Protein AF-0000000069656154 (afdb_homodimer)

Radius of gyration: 30.96 Å; Cα contacts (8 Å, |Δi|>4): 322; chains: 2; bounding box: 51×98×51 Å

Solvent-accessible surface area (backbone atoms only — not comparable to full-atom values): 11778 Å² total; per-residue (Å²): 113,65,46,55,62,44,27,68,39,59,87,82,64,18,70,38,51,72,84,45,76,48,51,45,54,56,58,66,56,74,32,59,46,42,40,69,52,28,45,54,45,30,52,51,43,50,50,48,44,54,51,52,40,52,50,50,16,64,51,31,68,42,58,58,68,57,41,54,61,53,29,74,45,82,35,79,30,46,45,68,54,30,35,75,58,25,44,32,62,43,66,46,69,76,68,73,72,65,75,76,73,71,62,71,86,124,112,64,46,55,61,43,29,68,40,59,88,83,64,16,70,38,50,70,86,46,78,47,51,45,55,55,56,65,55,74,33,61,46,41,40,69,50,27,44,53,47,31,52,51,43,52,50,49,44,54,50,50,42,52,50,48,15,64,52,29,68,41,57,59,67,58,41,53,61,53,29,74,45,81,36,78,31,46,43,67,55,32,37,75,58,25,44,34,62,46,67,47,68,77,69,73,71,67,75,73,74,70,63,72,88,124

Structure (mmCIF, N/CA/C/O backbone):
data_AF-0000000069656154-model_v1
#
loop_
_entity.id
_entity.type
_entity.pdbx_description
1 polymer 'ATP-dependent Clp protease proteolytic subunit'
#
loop_
_atom_site.group_PDB
_atom_site.id
_atom_site.type_symbol
_atom_site.label_atom_id
_atom_site.label_alt_id
_atom_site.label_comp_id
_atom_site.label_asym_id
_atom_site.label_entity_id
_atom_site.label_seq_id
_atom_site.pdbx_PDB_ins_code
_atom_site.Cartn_x
_atom_site.Cartn_y
_atom_site.Cartn_z
_atom_site.occupancy
_atom_site.B_iso_or_equiv
_atom_site.auth_seq_id
_atom_site.auth_comp_id
_atom_site.auth_asym_id
_atom_site.auth_atom_id
_atom_site.pdbx_PDB_model_num
ATOM 1 N N . MET A 1 1 ? -7.512 17.484 6.098 1 67.44 1 MET A N 1
ATOM 2 C CA . MET A 1 1 ? -6.211 18.094 5.82 1 67.44 1 MET A CA 1
ATOM 3 C C . MET A 1 1 ? -6.309 19.609 5.77 1 67.44 1 MET A C 1
ATOM 5 O O . MET A 1 1 ? -5.32 20.297 5.492 1 67.44 1 MET A O 1
ATOM 9 N N . ALA A 1 2 ? -7.223 20.125 6.254 1 84.44 2 ALA A N 1
ATOM 10 C CA . ALA A 1 2 ? -7.469 21.562 6.301 1 84.44 2 ALA A CA 1
ATOM 11 C C . ALA A 1 2 ? -6.355 22.281 7.055 1 84.44 2 ALA A C 1
ATOM 13 O O . ALA A 1 2 ? -6.016 23.422 6.727 1 84.44 2 ALA A O 1
ATOM 14 N N . SER A 1 3 ? -5.758 21.672 7.988 1 92.69 3 SER A N 1
ATOM 15 C CA . SER A 1 3 ? -4.691 22.297 8.758 1 92.69 3 SER A CA 1
ATOM 16 C C . SER A 1 3 ? -3.488 22.625 7.879 1 92.69 3 SER A C 1
ATOM 18 O O . SER A 1 3 ? -2.729 23.547 8.18 1 92.69 3 SER A O 1
ATOM 20 N N . PHE A 1 4 ? -3.363 21.828 6.844 1 92.69 4 PHE A N 1
ATOM 21 C CA . PHE A 1 4 ? -2.266 22.109 5.926 1 92.69 4 PHE A CA 1
ATOM 22 C C . PHE A 1 4 ? -2.482 23.438 5.211 1 92.69 4 PHE A C 1
ATOM 24 O O . PHE A 1 4 ? -1.567 24.266 5.125 1 92.69 4 PHE A O 1
ATOM 31 N N . LEU A 1 5 ? -3.639 23.594 4.715 1 87.44 5 LEU A N 1
ATOM 32 C CA . LEU A 1 5 ? -3.965 24.859 4.051 1 87.44 5 LEU A CA 1
ATOM 33 C C . LEU A 1 5 ? -3.785 26.031 5 1 87.44 5 LEU A C 1
ATOM 35 O O . LEU A 1 5 ? -3.299 27.094 4.598 1 87.44 5 LEU A O 1
ATOM 39 N N . LEU A 1 6 ? -4.152 25.875 6.23 1 92.62 6 LEU A N 1
ATOM 40 C CA . LEU A 1 6 ? -4.047 26.922 7.234 1 92.62 6 LEU A CA 1
ATOM 41 C C . LEU A 1 6 ? -2.592 27.344 7.445 1 92.62 6 LEU A C 1
ATOM 43 O O . LEU A 1 6 ? -2.266 28.531 7.41 1 92.62 6 LEU A O 1
ATOM 47 N N . CYS A 1 7 ? -1.694 26.328 7.535 1 93.44 7 CYS A N 1
ATOM 48 C CA . CYS A 1 7 ? -0.316 26.672 7.871 1 93.44 7 CYS A CA 1
ATOM 49 C C . CYS A 1 7 ? 0.45 27.141 6.641 1 93.44 7 CYS A C 1
ATOM 51 O O . CYS A 1 7 ? 1.517 27.734 6.762 1 93.44 7 CYS A O 1
ATOM 53 N N . ALA A 1 8 ? -0.104 26.875 5.5 1 94.06 8 ALA A N 1
ATOM 54 C CA . ALA A 1 8 ? 0.54 27.281 4.258 1 94.06 8 ALA A CA 1
ATOM 55 C C . ALA A 1 8 ? 0.14 28.703 3.883 1 94.06 8 ALA A C 1
ATOM 57 O O . ALA A 1 8 ? 0.62 29.25 2.885 1 94.06 8 ALA A O 1
ATOM 58 N N . GLY A 1 9 ? -0.702 29.281 4.695 1 92.12 9 GLY A N 1
ATOM 59 C CA . GLY A 1 9 ? -1.084 30.672 4.465 1 92.12 9 GLY A CA 1
ATOM 60 C C . GLY A 1 9 ? 0.062 31.641 4.66 1 92.12 9 GLY A C 1
ATOM 61 O O . GLY A 1 9 ? 1.148 31.25 5.094 1 92.12 9 GLY A O 1
ATOM 62 N N . GLU A 1 10 ? -0.186 32.906 4.305 1 94.69 10 GLU A N 1
ATOM 63 C CA . GLU A 1 10 ? 0.823 33.938 4.457 1 94.69 10 GLU A CA 1
ATOM 64 C C . GLU A 1 10 ? 1.266 34.062 5.91 1 94.69 10 GLU A C 1
ATOM 66 O O . GLU A 1 10 ? 0.431 34.156 6.812 1 94.69 10 GLU A O 1
ATOM 71 N N . VAL A 1 11 ? 2.592 34.094 6.059 1 93.06 11 VAL A N 1
ATOM 72 C CA . VAL A 1 11 ? 3.162 34.25 7.395 1 93.06 11 VAL A CA 1
ATOM 73 C C . VAL A 1 11 ? 2.598 35.469 8.07 1 93.06 11 VAL A C 1
ATOM 75 O O . VAL A 1 11 ? 2.533 36.562 7.465 1 93.06 11 VAL A O 1
ATOM 78 N N . GLY A 1 12 ? 2.127 35.406 9.242 1 95.19 12 GLY A N 1
ATOM 79 C CA . GLY A 1 12 ? 1.569 36.531 9.984 1 95.19 12 GLY A CA 1
ATOM 80 C C . GLY A 1 12 ? 0.074 36.688 9.789 1 95.19 12 GLY A C 1
ATOM 81 O O . GLY A 1 12 ? -0.578 37.438 10.523 1 95.19 12 GLY A O 1
ATOM 82 N N . MET A 1 13 ? -0.429 35.969 8.844 1 95.31 13 MET A N 1
ATOM 83 C CA . MET A 1 13 ? -1.843 36.125 8.516 1 95.31 13 MET A CA 1
ATOM 84 C C . MET A 1 13 ? -2.611 34.844 8.742 1 95.31 13 MET A C 1
ATOM 86 O O . MET A 1 13 ? -3.758 34.688 8.305 1 95.31 13 MET A O 1
ATOM 90 N N . ARG A 1 14 ? -2.006 33.781 9.328 1 95.94 14 ARG A N 1
ATOM 91 C CA . ARG A 1 14 ? -2.664 32.531 9.664 1 95.94 14 ARG A CA 1
ATOM 92 C C . ARG A 1 14 ? -3.412 32.656 10.992 1 95.94 14 ARG A C 1
ATOM 94 O O . ARG A 1 14 ? -2.805 32.562 12.062 1 95.94 14 ARG A O 1
ATOM 101 N N . HIS A 1 15 ? -4.781 32.844 10.828 1 95.5 15 HIS A N 1
ATOM 102 C CA . HIS A 1 15 ? -5.574 33.188 12.008 1 95.5 15 HIS A CA 1
ATOM 103 C C . HIS A 1 15 ? -6.57 32.062 12.328 1 95.5 15 HIS A C 1
ATOM 105 O O . HIS A 1 15 ? -6.984 31.328 11.445 1 95.5 15 HIS A O 1
ATOM 111 N N . SER A 1 16 ? -6.852 32.031 13.617 1 95.19 16 SER A N 1
ATOM 112 C CA . SER A 1 16 ? -7.879 31.094 14.078 1 95.19 16 SER A CA 1
ATOM 113 C C . SER A 1 16 ? -8.805 31.75 15.094 1 95.19 16 SER A C 1
ATOM 115 O O . SER A 1 16 ? -8.383 32.625 15.844 1 95.19 16 SER A O 1
ATOM 117 N N . LEU A 1 17 ? -10.055 31.406 15.094 1 93.75 17 LEU A N 1
ATOM 118 C CA . LEU A 1 17 ? -10.984 31.812 16.141 1 93.75 17 LEU A CA 1
ATOM 119 C C . LEU A 1 17 ? -10.711 31.062 17.438 1 93.75 17 LEU A C 1
ATOM 121 O O . LEU A 1 17 ? -10.148 29.969 17.422 1 93.75 17 LEU A O 1
ATOM 125 N N . PRO A 1 18 ? -11.109 31.672 18.609 1 93.56 18 PRO A N 1
ATOM 126 C CA . PRO A 1 18 ? -10.766 31.094 19.906 1 93.56 18 PRO A CA 1
ATOM 127 C C . PRO A 1 18 ? -11.391 29.719 20.141 1 93.56 18 PRO A C 1
ATOM 129 O O . PRO A 1 18 ? -10.859 28.906 20.906 1 93.56 18 PRO A O 1
ATOM 132 N N . ASN A 1 19 ? -12.445 29.297 19.547 1 92.38 19 ASN A N 1
ATOM 133 C CA . ASN A 1 19 ? -13.117 28.047 19.844 1 92.38 19 ASN A CA 1
ATOM 134 C C . ASN A 1 19 ? -12.906 27.016 18.719 1 92.38 19 ASN A C 1
ATOM 136 O O . ASN A 1 19 ? -13.586 25.984 18.688 1 92.38 19 ASN A O 1
ATOM 140 N N . SER A 1 20 ? -11.984 27.297 17.859 1 93.38 20 SER A N 1
ATOM 141 C CA . SER A 1 20 ? -11.68 26.375 16.781 1 93.38 20 SER A CA 1
ATOM 142 C C . SER A 1 20 ? -10.898 25.172 17.297 1 93.38 20 SER A C 1
ATOM 144 O O . SER A 1 20 ? -10.289 25.219 18.359 1 93.38 20 SER A O 1
ATOM 146 N N . ARG A 1 21 ? -11.07 24.047 16.578 1 95 21 ARG A N 1
ATOM 147 C CA . ARG A 1 21 ? -10.25 22.859 16.766 1 95 21 ARG A CA 1
ATOM 148 C C . ARG A 1 21 ? -9.445 22.531 15.516 1 95 21 ARG A C 1
ATOM 150 O O . ARG A 1 21 ? -10.008 22.359 14.438 1 95 21 ARG A O 1
ATOM 157 N N . ILE A 1 22 ? -8.156 22.484 15.672 1 95.81 22 ILE A N 1
ATOM 158 C CA . ILE A 1 22 ? -7.246 22.234 14.555 1 95.81 22 ILE A CA 1
ATOM 159 C C . ILE A 1 22 ? -6.645 20.844 14.672 1 95.81 22 ILE A C 1
ATOM 161 O O . ILE A 1 22 ? -6.168 20.453 15.742 1 95.81 22 ILE A O 1
ATOM 165 N N . MET A 1 23 ? -6.789 20.094 13.531 1 95.75 23 MET A N 1
ATOM 166 C CA . MET A 1 23 ? -6.312 18.719 13.562 1 95.75 23 MET A CA 1
ATOM 167 C C . MET A 1 23 ? -5.199 18.516 12.539 1 95.75 23 MET A C 1
ATOM 169 O O . MET A 1 23 ? -5.246 19.062 11.438 1 95.75 23 MET A O 1
ATOM 173 N N . ILE A 1 24 ? -4.164 17.734 12.953 1 96.81 24 ILE A N 1
ATOM 174 C CA . ILE A 1 24 ? -3.186 17.219 12.008 1 96.81 24 ILE A CA 1
ATOM 175 C C . ILE A 1 24 ? -3.24 15.688 11.992 1 96.81 24 ILE A C 1
ATOM 177 O O . ILE A 1 24 ? -3.527 15.062 13.016 1 96.81 24 ILE A O 1
ATOM 181 N N . HIS A 1 25 ? -3.109 15.148 10.828 1 95.81 25 HIS A N 1
ATOM 182 C CA . HIS A 1 25 ? -3.225 13.711 10.633 1 95.81 25 HIS A CA 1
ATOM 183 C C . HIS A 1 25 ? -2.506 13.266 9.367 1 95.81 25 HIS A C 1
ATOM 185 O O . HIS A 1 25 ? -2.143 14.094 8.531 1 95.81 25 HIS A O 1
ATOM 191 N N . GLN A 1 26 ? -2.35 11.992 9.227 1 96.44 26 GLN A N 1
ATOM 192 C CA . GLN A 1 26 ? -1.732 11.438 8.031 1 96.44 26 GLN A CA 1
ATOM 193 C C . GLN A 1 26 ? -2.678 11.523 6.836 1 96.44 26 GLN A C 1
ATOM 195 O O . GLN A 1 26 ? -3.896 11.602 7.004 1 96.44 26 GLN A O 1
ATOM 200 N N . PRO A 1 27 ? -2.002 11.586 5.625 1 94.94 27 PRO A N 1
ATOM 201 C CA . PRO A 1 27 ? -2.881 11.359 4.477 1 94.94 27 PRO A CA 1
ATOM 202 C C . PRO A 1 27 ? -3.578 10 4.531 1 94.94 27 PRO A C 1
ATOM 204 O O . PRO A 1 27 ? -3.037 9.047 5.102 1 94.94 27 PRO A O 1
ATOM 207 N N . SER A 1 28 ? -4.805 9.945 4.043 1 93 28 SER A N 1
ATOM 208 C CA . SER A 1 28 ? -5.578 8.703 3.99 1 93 28 SER A CA 1
ATOM 209 C C . SER A 1 28 ? -5.867 8.297 2.549 1 93 28 SER A C 1
ATOM 211 O O . SER A 1 28 ? -5.789 9.125 1.637 1 93 28 SER A O 1
ATOM 213 N N . GLY A 1 29 ? -6.035 7.023 2.326 1 91.88 29 GLY A N 1
ATOM 214 C CA . GLY A 1 29 ? -6.344 6.539 0.99 1 91.88 29 GLY A CA 1
ATOM 215 C C . GLY A 1 29 ? -6.906 5.129 0.983 1 91.88 29 GLY A C 1
ATOM 216 O O . GLY A 1 29 ? -7.344 4.625 2.02 1 91.88 29 GLY A O 1
ATOM 217 N N . GLN A 1 30 ? -7.133 4.777 -0.174 1 93.44 30 GLN A N 1
ATOM 218 C CA . GLN A 1 30 ? -7.586 3.412 -0.422 1 93.44 30 GLN A CA 1
ATOM 219 C C . GLN A 1 30 ? -6.789 2.764 -1.551 1 93.44 30 GLN A C 1
ATOM 221 O O . GLN A 1 30 ? -6.438 3.426 -2.529 1 93.44 30 GLN A O 1
ATOM 226 N N . ALA A 1 31 ? -6.426 1.569 -1.366 1 93.88 31 ALA A N 1
ATOM 227 C CA . ALA A 1 31 ? -5.805 0.749 -2.402 1 93.88 31 ALA A CA 1
ATOM 228 C C . ALA A 1 31 ? -6.504 -0.602 -2.527 1 93.88 31 ALA A C 1
ATOM 230 O O . ALA A 1 31 ? -6.898 -1.2 -1.522 1 93.88 31 ALA A O 1
ATOM 231 N N . SER A 1 32 ? -6.844 -0.918 -3.797 1 94.62 32 SER A N 1
ATOM 232 C CA . SER A 1 32 ? -7.484 -2.205 -4.055 1 94.62 32 SER A CA 1
ATOM 233 C C . SER A 1 32 ? -7.047 -2.777 -5.398 1 94.62 32 SER A C 1
ATOM 235 O O . SER A 1 32 ? -6.574 -2.043 -6.27 1 94.62 32 SER A O 1
ATOM 237 N N . GLY A 1 33 ? -7.129 -4.125 -5.527 1 94.5 33 GLY A N 1
ATOM 238 C CA . GLY A 1 33 ? -6.773 -4.781 -6.773 1 94.5 33 GLY A CA 1
ATOM 239 C C . GLY A 1 33 ? -5.711 -5.848 -6.605 1 94.5 33 GLY A C 1
ATOM 240 O O . GLY A 1 33 ? -5.602 -6.465 -5.543 1 94.5 33 GLY A O 1
ATOM 241 N N . GLN A 1 34 ? -4.922 -6.055 -7.699 1 95.31 34 GLN A N 1
ATOM 242 C CA . GLN A 1 34 ? -3.82 -7.008 -7.656 1 95.31 34 GLN A CA 1
ATOM 243 C C . GLN A 1 34 ? -2.686 -6.5 -6.773 1 95.31 34 GLN A C 1
ATOM 245 O O . GLN A 1 34 ? -2.596 -5.301 -6.5 1 95.31 34 GLN A O 1
ATOM 250 N N . ALA A 1 35 ? -1.887 -7.414 -6.348 1 96.19 35 ALA A N 1
ATOM 251 C CA . ALA A 1 35 ? -0.761 -7.066 -5.484 1 96.19 35 ALA A CA 1
ATOM 252 C C . ALA A 1 35 ? 0.04 -5.906 -6.066 1 96.19 35 ALA A C 1
ATOM 254 O O . ALA A 1 35 ? 0.367 -4.949 -5.363 1 96.19 35 ALA A O 1
ATOM 255 N N . THR A 1 36 ? 0.304 -5.926 -7.312 1 96.5 36 THR A N 1
ATOM 256 C CA . THR A 1 36 ? 1.101 -4.891 -7.961 1 96.5 36 THR A CA 1
ATOM 257 C C . THR A 1 36 ? 0.401 -3.537 -7.879 1 96.5 36 THR A C 1
ATOM 259 O O . THR A 1 36 ? 1.049 -2.51 -7.676 1 96.5 36 THR A O 1
ATOM 262 N N . ASP A 1 37 ? -0.927 -3.545 -8.062 1 96.06 37 ASP A N 1
ATOM 263 C CA . ASP A 1 37 ? -1.698 -2.311 -7.953 1 96.06 37 ASP A CA 1
ATOM 264 C C . ASP A 1 37 ? -1.593 -1.722 -6.547 1 96.06 37 ASP A C 1
ATOM 266 O O . ASP A 1 37 ? -1.419 -0.512 -6.387 1 96.06 37 ASP A O 1
ATOM 270 N N . ILE A 1 38 ? -1.701 -2.541 -5.574 1 96.69 38 ILE A N 1
ATOM 271 C CA . ILE A 1 38 ? -1.664 -2.107 -4.18 1 96.69 38 ILE A CA 1
ATOM 272 C C . ILE A 1 38 ? -0.279 -1.558 -3.848 1 96.69 38 ILE A C 1
ATOM 274 O O . ILE A 1 38 ? -0.157 -0.53 -3.176 1 96.69 38 ILE A O 1
ATOM 278 N N . LEU A 1 39 ? 0.794 -2.217 -4.324 1 97.06 39 LEU A N 1
ATOM 279 C CA . LEU A 1 39 ? 2.164 -1.79 -4.066 1 97.06 39 LEU A CA 1
ATOM 280 C C . LEU A 1 39 ? 2.434 -0.421 -4.684 1 97.06 39 LEU A C 1
ATOM 282 O O . LEU A 1 39 ? 3.08 0.427 -4.066 1 97.06 39 LEU A O 1
ATOM 286 N N . ILE A 1 40 ? 1.938 -0.179 -5.84 1 97.06 40 ILE A N 1
ATOM 287 C CA . ILE A 1 40 ? 2.117 1.098 -6.523 1 97.06 40 ILE A CA 1
ATOM 288 C C . ILE A 1 40 ? 1.426 2.207 -5.734 1 97.06 40 ILE A C 1
ATOM 290 O O . ILE A 1 40 ? 2.002 3.275 -5.516 1 97.06 40 ILE A O 1
ATOM 294 N N . GLN A 1 41 ? 0.215 1.921 -5.355 1 97 41 GLN A N 1
ATOM 295 C CA . GLN A 1 41 ? -0.532 2.91 -4.582 1 97 41 GLN A CA 1
ATOM 296 C C . GLN A 1 41 ? 0.143 3.188 -3.244 1 97 41 GLN A C 1
ATOM 298 O O . GLN A 1 41 ? 0.184 4.332 -2.789 1 97 41 GLN A O 1
ATOM 303 N N . ALA A 1 42 ? 0.637 2.158 -2.588 1 96.94 42 ALA A N 1
ATOM 304 C CA . ALA A 1 42 ? 1.36 2.318 -1.329 1 96.94 42 ALA A CA 1
ATOM 305 C C . ALA A 1 42 ? 2.578 3.221 -1.507 1 96.94 42 ALA A C 1
ATOM 307 O O . ALA A 1 42 ? 2.877 4.047 -0.642 1 96.94 42 ALA A O 1
ATOM 308 N N . ASP A 1 43 ? 3.283 3.07 -2.547 1 96.94 43 ASP A N 1
ATOM 309 C CA . ASP A 1 43 ? 4.434 3.918 -2.848 1 96.94 43 ASP A CA 1
ATOM 310 C C . ASP A 1 43 ? 4.016 5.379 -2.988 1 96.94 43 ASP A C 1
ATOM 312 O O . ASP A 1 43 ? 4.711 6.281 -2.512 1 96.94 43 ASP A O 1
ATOM 316 N N . GLU A 1 44 ? 2.904 5.594 -3.701 1 97.69 44 GLU A N 1
ATOM 317 C CA . GLU A 1 44 ? 2.393 6.945 -3.887 1 97.69 44 GLU A CA 1
ATOM 318 C C . GLU A 1 44 ? 2.01 7.578 -2.553 1 97.69 44 GLU A C 1
ATOM 320 O O . GLU A 1 44 ? 2.336 8.742 -2.293 1 97.69 44 GLU A O 1
ATOM 325 N N . ILE A 1 45 ? 1.373 6.773 -1.767 1 97.25 45 ILE A N 1
ATOM 326 C CA . ILE 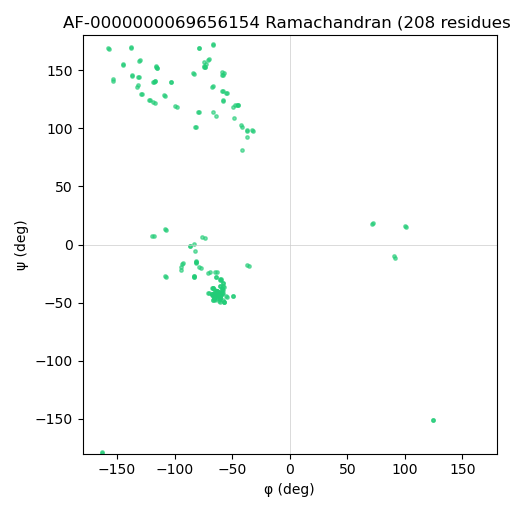A 1 45 ? 0.925 7.281 -0.475 1 97.25 45 ILE A CA 1
ATOM 327 C C . ILE A 1 45 ? 2.133 7.578 0.41 1 97.25 45 ILE A C 1
ATOM 329 O O . ILE A 1 45 ? 2.125 8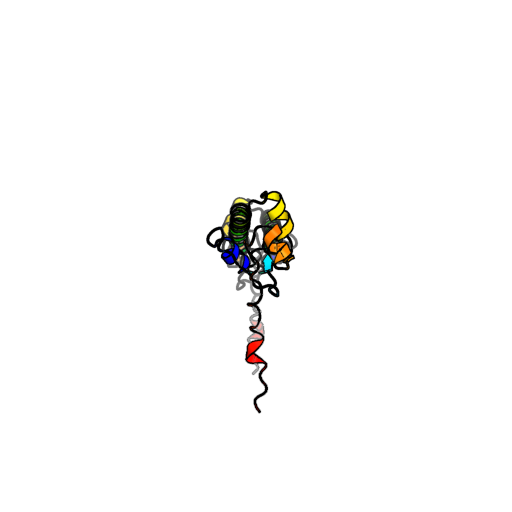.547 1.175 1 97.25 45 ILE A O 1
ATOM 333 N N . SER A 1 46 ? 3.188 6.754 0.347 1 97.19 46 SER A N 1
ATOM 334 C CA . SER A 1 46 ? 4.434 6.996 1.069 1 97.19 46 SER A CA 1
ATOM 335 C C . SER A 1 46 ? 5.078 8.305 0.636 1 97.19 46 SER A C 1
ATOM 337 O O . SER A 1 46 ? 5.535 9.086 1.474 1 97.19 46 SER A O 1
ATOM 339 N N . TYR A 1 47 ? 5.105 8.539 -0.632 1 97.94 47 TYR A N 1
ATOM 340 C CA . TYR A 1 47 ? 5.633 9.781 -1.19 1 97.94 47 TYR A CA 1
ATOM 341 C C . TYR A 1 47 ? 4.844 10.984 -0.685 1 97.94 47 TYR A C 1
ATOM 343 O O . TYR A 1 47 ? 5.43 11.977 -0.239 1 97.94 47 TYR A O 1
ATOM 351 N N . LEU A 1 48 ? 3.549 10.875 -0.721 1 97.31 48 LEU A N 1
ATOM 352 C CA . LEU A 1 48 ? 2.684 11.961 -0.277 1 97.31 48 LEU A CA 1
ATOM 353 C C . LEU A 1 48 ? 2.895 12.25 1.205 1 97.31 48 LEU A C 1
ATOM 355 O O . LEU A 1 48 ? 2.975 13.414 1.607 1 97.31 48 LEU A O 1
ATOM 359 N N . LYS A 1 49 ? 2.984 11.211 2.016 1 97.25 49 LYS A N 1
ATOM 360 C CA . LYS A 1 49 ? 3.223 11.352 3.449 1 97.25 49 LYS A CA 1
ATOM 361 C C . LYS A 1 49 ? 4.508 12.125 3.719 1 97.25 49 LYS A C 1
ATOM 363 O O . LYS A 1 49 ? 4.52 13.07 4.516 1 97.25 49 LYS A O 1
ATOM 368 N N . LYS A 1 50 ? 5.594 11.734 3.059 1 97.81 50 LYS A N 1
ATOM 369 C CA . LYS A 1 50 ? 6.887 12.391 3.225 1 97.81 50 LYS A CA 1
ATOM 370 C C . LYS A 1 50 ? 6.812 13.859 2.809 1 97.81 50 LYS A C 1
ATOM 372 O O . LYS A 1 50 ? 7.34 14.734 3.498 1 97.81 50 LYS A O 1
ATOM 377 N N . ARG A 1 51 ? 6.164 14.117 1.721 1 97.38 51 ARG A N 1
ATOM 378 C CA . ARG A 1 51 ? 6.043 15.477 1.201 1 97.38 51 ARG A CA 1
ATOM 379 C C . ARG A 1 51 ? 5.234 16.359 2.148 1 97.38 51 ARG A C 1
ATOM 381 O O . ARG A 1 51 ? 5.625 17.484 2.441 1 97.38 51 ARG A O 1
ATOM 388 N N . ILE A 1 52 ? 4.164 15.812 2.594 1 96.94 52 ILE A N 1
ATOM 389 C CA . ILE A 1 52 ? 3.277 16.562 3.477 1 96.94 52 ILE A CA 1
ATOM 390 C C . ILE A 1 52 ? 3.994 16.859 4.789 1 96.94 52 ILE A C 1
ATOM 392 O O . ILE A 1 52 ? 3.93 17.984 5.293 1 96.94 52 ILE A O 1
ATOM 396 N N . ASN A 1 53 ? 4.691 15.906 5.332 1 97.75 53 ASN A N 1
ATOM 397 C CA . ASN A 1 53 ? 5.469 16.125 6.547 1 97.75 53 ASN A CA 1
ATOM 398 C C . ASN A 1 53 ? 6.512 17.219 6.352 1 97.75 53 ASN A C 1
ATOM 400 O O . ASN A 1 53 ? 6.703 18.062 7.227 1 97.75 53 ASN A O 1
ATOM 404 N N . ALA A 1 54 ? 7.176 17.172 5.215 1 98.25 54 ALA A N 1
ATOM 405 C CA . ALA A 1 54 ? 8.188 18.172 4.91 1 98.25 54 ALA A CA 1
ATOM 406 C C . ALA A 1 54 ? 7.578 19.578 4.852 1 98.25 54 ALA A C 1
ATOM 408 O O . ALA A 1 54 ? 8.172 20.531 5.344 1 98.25 54 ALA A O 1
ATOM 409 N N . LEU A 1 55 ? 6.426 19.656 4.27 1 97.31 55 LEU A N 1
ATOM 410 C CA . LEU A 1 55 ? 5.742 20.938 4.16 1 97.31 55 LEU A CA 1
ATOM 411 C C . LEU A 1 55 ? 5.305 21.453 5.531 1 97.31 55 LEU A C 1
ATOM 413 O O . LEU A 1 55 ? 5.434 22.641 5.832 1 97.31 55 LEU A O 1
ATOM 417 N N . TYR A 1 56 ? 4.793 20.578 6.312 1 97.81 56 TYR A N 1
ATOM 418 C CA . TYR A 1 56 ? 4.453 20.969 7.676 1 97.81 56 TYR A CA 1
ATOM 419 C C . TYR A 1 56 ? 5.68 21.484 8.414 1 97.81 56 TYR A C 1
ATOM 421 O O . TYR A 1 56 ? 5.605 22.5 9.117 1 97.81 56 TYR A O 1
ATOM 429 N N . SER A 1 57 ? 6.797 20.719 8.328 1 98.44 57 SER A N 1
ATOM 430 C CA . SER A 1 57 ? 8.031 21.156 8.977 1 98.44 57 SER A CA 1
ATOM 431 C C . SER A 1 57 ? 8.445 22.547 8.516 1 98.44 57 SER A C 1
ATOM 433 O O . SER A 1 57 ? 8.773 23.406 9.336 1 98.44 57 SER A O 1
ATOM 435 N N . LYS A 1 58 ? 8.383 22.812 7.285 1 98.06 58 LYS A N 1
ATOM 436 C CA . LYS A 1 58 ? 8.742 24.094 6.699 1 98.06 58 LYS A CA 1
ATOM 437 C C . LYS A 1 58 ? 7.859 25.219 7.25 1 98.06 58 LYS A C 1
ATOM 439 O O . LYS A 1 58 ? 8.367 26.25 7.68 1 98.06 58 LYS A O 1
ATOM 444 N N . HIS A 1 59 ? 6.629 25 7.285 1 97.19 59 HIS A N 1
ATOM 445 C CA . HIS A 1 59 ? 5.688 26.078 7.574 1 97.19 59 HIS A CA 1
ATOM 446 C C . HIS A 1 59 ? 5.559 26.297 9.078 1 97.19 59 HIS A C 1
ATOM 448 O O . HIS A 1 59 ? 5.289 27.422 9.516 1 97.19 59 HIS A O 1
ATOM 454 N N . THR A 1 60 ? 5.773 25.328 9.883 1 97.12 60 THR A N 1
ATOM 455 C CA . THR A 1 60 ? 5.656 25.453 11.328 1 97.12 60 THR A CA 1
ATOM 456 C C . THR A 1 60 ? 7.012 25.766 11.961 1 97.12 60 THR A C 1
ATOM 458 O O . THR A 1 60 ? 7.09 26.141 13.125 1 97.12 60 THR A O 1
ATOM 461 N N . LYS A 1 61 ? 8.047 25.453 11.172 1 97.5 61 LYS A N 1
ATOM 462 C CA . LYS A 1 61 ? 9.43 25.625 11.609 1 97.5 61 LYS A CA 1
ATOM 463 C C . LYS A 1 61 ? 9.812 24.594 12.664 1 97.5 61 LYS A C 1
ATOM 465 O O . LYS A 1 61 ? 10.742 24.797 13.438 1 97.5 61 LYS A O 1
ATOM 470 N N . GLN A 1 62 ? 9.031 23.5 12.773 1 98 62 GLN A N 1
ATOM 471 C CA . GLN A 1 62 ? 9.375 22.375 13.641 1 98 62 GLN A CA 1
ATOM 472 C C . GLN A 1 62 ? 10.344 21.422 12.945 1 98 62 GLN A C 1
ATOM 474 O O . GLN A 1 62 ? 10.273 21.234 11.727 1 98 62 GLN A O 1
ATOM 479 N N . PRO A 1 63 ? 11.234 20.828 13.789 1 98.62 63 PRO A N 1
ATOM 480 C CA . PRO A 1 63 ? 12.039 19.75 13.195 1 98.62 63 PRO A CA 1
ATOM 481 C C . PRO A 1 63 ? 11.188 18.625 12.602 1 98.62 63 PRO A C 1
ATOM 483 O O . PRO A 1 63 ? 10.109 18.328 13.125 1 98.62 63 PRO A O 1
ATOM 486 N N . ILE A 1 64 ? 11.711 18.016 11.531 1 98.5 64 ILE A N 1
ATOM 487 C CA . ILE A 1 64 ? 10.984 17 10.781 1 98.5 64 ILE A CA 1
ATOM 488 C C . ILE A 1 64 ? 10.594 15.852 11.719 1 98.5 64 ILE A C 1
ATOM 490 O O . ILE A 1 64 ? 9.516 15.266 11.586 1 98.5 64 ILE A O 1
ATOM 494 N N . GLU A 1 65 ? 11.414 15.578 12.695 1 98.56 65 GLU A N 1
ATOM 495 C CA . GLU A 1 65 ? 11.156 14.492 13.633 1 98.56 65 GLU A CA 1
ATOM 496 C C . GLU A 1 65 ? 9.93 14.789 14.5 1 98.56 65 GLU A C 1
ATOM 498 O O . GLU A 1 65 ? 9.164 13.883 14.828 1 98.56 65 GLU A O 1
ATOM 503 N N . VAL A 1 66 ? 9.781 15.984 14.859 1 98.44 66 VAL A N 1
ATOM 504 C CA . VAL A 1 66 ? 8.641 16.406 15.664 1 98.44 66 VAL A CA 1
ATOM 505 C C . VAL A 1 66 ? 7.355 16.281 14.852 1 98.44 66 VAL A C 1
ATOM 507 O O . VAL A 1 66 ? 6.344 15.781 15.359 1 98.44 66 VAL A O 1
ATOM 510 N N . ILE A 1 67 ? 7.402 16.688 13.617 1 98.12 67 ILE A N 1
ATOM 511 C CA . ILE A 1 67 ? 6.246 16.578 12.734 1 98.12 67 ILE A CA 1
ATOM 512 C C . ILE A 1 67 ? 5.863 15.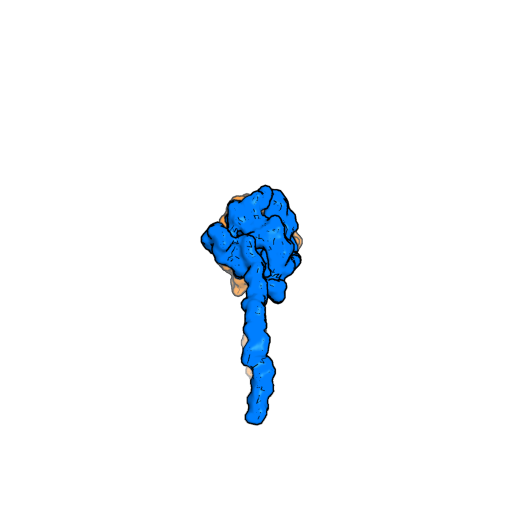102 12.578 1 98.12 67 ILE A C 1
ATOM 514 O O . ILE A 1 67 ? 4.695 14.734 12.734 1 98.12 67 ILE A O 1
ATOM 518 N N . GLU A 1 68 ? 6.875 14.273 12.281 1 97.75 68 GLU A N 1
ATOM 519 C CA . GLU A 1 68 ? 6.637 12.844 12.062 1 97.75 68 GLU A CA 1
ATOM 520 C C . GLU A 1 68 ? 6.004 12.195 13.289 1 97.75 68 GLU A C 1
ATOM 522 O O . GLU A 1 68 ? 5.086 11.383 13.164 1 97.75 68 GLU A O 1
ATOM 527 N N . GLN A 1 69 ? 6.391 12.57 14.414 1 97.75 69 GLN A N 1
ATOM 528 C CA . GLN A 1 69 ? 5.863 12.016 15.656 1 97.75 69 GLN A CA 1
ATOM 529 C C . GLN A 1 69 ? 4.426 12.461 15.891 1 97.75 69 GLN A C 1
ATOM 531 O O . GLN A 1 69 ? 3.578 11.664 16.297 1 97.75 69 GLN A O 1
ATOM 536 N N . ASN A 1 70 ? 4.137 13.688 15.633 1 97.38 70 ASN A N 1
ATOM 537 C CA . ASN A 1 70 ? 2.832 14.258 15.961 1 97.38 70 ASN A CA 1
ATOM 538 C C . ASN A 1 70 ? 1.79 13.914 14.898 1 97.38 70 ASN A C 1
ATOM 540 O O . ASN A 1 70 ? 0.587 14.016 15.148 1 97.38 70 ASN A O 1
ATOM 544 N N . MET A 1 71 ? 2.256 13.438 13.727 1 96.5 71 MET A N 1
ATOM 545 C CA . MET A 1 71 ? 1.35 13.117 12.625 1 96.5 71 MET A CA 1
ATOM 546 C C . MET A 1 71 ? 0.946 11.648 12.656 1 96.5 71 MET A C 1
ATOM 548 O O . MET A 1 71 ? 0.013 11.242 11.961 1 96.5 71 MET A O 1
ATOM 552 N N . GLU A 1 72 ? 1.695 10.852 13.398 1 95.62 72 GLU A N 1
ATOM 553 C CA . GLU A 1 72 ? 1.518 9.406 13.375 1 95.62 72 GLU A CA 1
ATOM 554 C C . GLU A 1 72 ? 0.105 9.016 13.805 1 95.62 72 GLU A C 1
ATOM 556 O O . GLU A 1 72 ? -0.413 7.98 13.383 1 95.62 72 GLU A O 1
ATOM 561 N N . ARG A 1 73 ? -0.493 9.781 14.633 1 94.12 73 ARG A N 1
ATOM 562 C CA . ARG A 1 73 ? -1.89 9.656 15.031 1 94.12 73 ARG A CA 1
ATOM 563 C C . ARG A 1 73 ? -2.619 10.984 14.906 1 94.12 73 ARG A C 1
ATOM 565 O O . ARG A 1 73 ? -1.988 12.047 14.844 1 94.12 73 ARG A O 1
ATOM 572 N N . ASP A 1 74 ? -3.939 10.867 14.812 1 94.75 74 ASP A N 1
ATOM 573 C CA . ASP A 1 74 ? -4.723 12.094 14.805 1 94.75 74 ASP A CA 1
ATOM 574 C C . ASP A 1 74 ? -4.465 12.93 16.062 1 94.75 74 ASP A C 1
ATOM 576 O O . ASP A 1 74 ? -4.562 12.422 17.172 1 94.75 74 ASP A O 1
ATOM 580 N N . ARG A 1 75 ? -4.059 14.133 15.805 1 96.81 75 ARG A N 1
ATOM 581 C CA . ARG A 1 75 ? -3.795 15.039 16.906 1 96.81 75 ARG A CA 1
ATOM 582 C C . ARG A 1 75 ? -4.652 16.297 16.812 1 96.81 75 ARG A C 1
ATOM 584 O O . ARG A 1 75 ? -4.605 17 15.805 1 96.81 75 ARG A O 1
ATOM 591 N N . TYR A 1 76 ? -5.391 16.547 17.875 1 97.31 76 TYR A N 1
ATOM 592 C CA . TYR A 1 76 ? -6.223 17.734 17.953 1 97.31 76 TYR A CA 1
ATOM 593 C C . TYR A 1 76 ? -5.578 18.797 18.844 1 97.31 76 TYR A C 1
ATOM 595 O O . TYR A 1 76 ? -5.012 18.469 19.891 1 97.31 76 TYR A O 1
ATOM 603 N N . MET A 1 77 ? -5.668 19.984 18.453 1 96.81 77 MET A N 1
ATOM 604 C CA . MET A 1 77 ? -5.121 21.125 19.188 1 96.81 77 MET A CA 1
ATOM 605 C C . MET A 1 77 ? -6.156 22.234 19.312 1 96.81 77 MET A C 1
ATOM 607 O O . MET A 1 77 ? -6.941 22.469 18.391 1 96.81 77 MET A O 1
ATOM 611 N N . ASN A 1 78 ? -6.125 22.922 20.469 1 96.44 78 ASN A N 1
ATOM 612 C CA . ASN A 1 78 ? -6.809 24.203 20.531 1 96.44 78 ASN A CA 1
ATOM 613 C C . ASN A 1 78 ? -5.98 25.312 19.875 1 96.44 78 ASN A C 1
ATOM 615 O O . ASN A 1 78 ? -4.836 25.078 19.484 1 96.44 78 ASN A O 1
ATOM 619 N N . PRO A 1 79 ? -6.582 26.453 19.672 1 96 79 PRO A N 1
ATOM 620 C CA . PRO A 1 79 ? -5.879 27.516 18.953 1 96 79 PRO A CA 1
ATOM 621 C C . PRO A 1 79 ? -4.551 27.891 19.609 1 96 79 PRO A C 1
ATOM 623 O O . PRO A 1 79 ? -3.572 28.156 18.906 1 96 79 PRO A O 1
ATOM 626 N N . GLU A 1 80 ? -4.473 27.875 20.922 1 97 80 GLU A N 1
ATOM 627 C CA . GLU A 1 80 ? -3.229 28.203 21.609 1 97 80 GLU A CA 1
ATOM 628 C C . GLU A 1 80 ? -2.154 27.156 21.344 1 97 80 GLU A C 1
ATOM 630 O O . GLU A 1 80 ? -1 27.484 21.078 1 97 80 GLU A O 1
ATOM 635 N N . GLN A 1 81 ? -2.521 25.953 21.406 1 97.81 81 GLN A N 1
ATOM 636 C CA . GLN A 1 81 ? -1.613 24.859 21.109 1 97.81 81 GLN A CA 1
ATOM 637 C C . GLN A 1 81 ? -1.137 24.906 19.672 1 97.81 81 GLN A C 1
ATOM 639 O O . GLN A 1 81 ? 0.036 24.656 19.391 1 97.81 81 GLN A O 1
ATOM 644 N N . ALA A 1 82 ? -2.035 25.219 18.781 1 97.81 82 ALA A N 1
ATOM 645 C CA . ALA A 1 82 ? -1.715 25.297 17.359 1 97.81 82 ALA A CA 1
ATOM 646 C C . ALA A 1 82 ? -0.725 26.438 17.094 1 97.81 82 ALA A C 1
ATOM 648 O O . ALA A 1 82 ? 0.163 26.297 16.25 1 97.81 82 ALA A O 1
ATOM 649 N N . MET A 1 83 ? -0.953 27.516 17.797 1 97.19 83 MET A N 1
ATOM 650 C CA . MET A 1 83 ? -0.03 28.641 17.656 1 97.19 83 MET A CA 1
ATOM 651 C C . MET A 1 83 ? 1.361 28.266 18.156 1 97.19 83 MET A C 1
ATOM 653 O O . MET A 1 83 ? 2.361 28.562 17.5 1 97.19 83 MET A O 1
ATOM 657 N N . GLU A 1 84 ? 1.414 27.609 19.281 1 97.56 84 GLU A N 1
ATOM 658 C CA . GLU A 1 84 ? 2.688 27.141 19.844 1 97.56 84 GLU A CA 1
ATOM 659 C C . GLU A 1 84 ? 3.383 26.172 18.891 1 97.56 84 GLU A C 1
ATOM 661 O O . GLU A 1 84 ? 4.605 26.219 18.734 1 97.56 84 GLU A O 1
ATOM 666 N N . PHE A 1 85 ? 2.58 25.375 18.203 1 97.88 85 PHE A N 1
ATOM 667 C CA . PHE A 1 85 ? 3.104 24.375 17.297 1 97.88 85 PHE A CA 1
ATOM 668 C C . PHE A 1 85 ? 3.537 25.016 15.977 1 97.88 85 PHE A C 1
ATOM 670 O O . PHE A 1 85 ? 4.281 24.406 15.203 1 97.88 85 PHE A O 1
ATOM 677 N N . GLY A 1 86 ? 3.035 26.203 15.695 1 97.38 86 GLY A N 1
ATOM 678 C CA . GLY A 1 86 ? 3.451 26.938 14.516 1 97.38 86 GLY A CA 1
ATOM 679 C C . GLY A 1 86 ? 2.465 26.828 13.367 1 97.38 86 GLY A C 1
ATOM 680 O O . GLY A 1 86 ? 2.781 27.203 12.234 1 97.38 86 GLY A O 1
ATOM 681 N N . LEU A 1 87 ? 1.256 26.391 13.633 1 97.69 87 LEU A N 1
ATOM 682 C CA . LEU A 1 87 ? 0.254 26.203 12.586 1 97.69 87 LEU A CA 1
ATOM 683 C C . LEU A 1 87 ? -0.444 27.531 12.273 1 97.69 87 LEU A C 1
ATOM 685 O O . LEU A 1 87 ? -0.929 27.719 11.156 1 97.69 87 LEU A O 1
ATOM 689 N N . ILE A 1 88 ? -0.476 28.359 13.281 1 97 88 ILE A N 1
ATOM 690 C CA . ILE A 1 88 ? -1.12 29.656 13.102 1 97 88 ILE A CA 1
ATOM 691 C C . ILE A 1 88 ? -0.287 30.734 13.766 1 97 88 ILE A C 1
ATOM 693 O O . ILE A 1 88 ? 0.645 30.453 14.523 1 97 88 ILE A O 1
ATOM 697 N N . ASP A 1 89 ? -0.743 31.969 13.406 1 97.5 89 ASP A N 1
ATOM 698 C CA . ASP A 1 89 ? 0.037 33.125 13.875 1 97.5 89 ASP A CA 1
ATOM 699 C C . ASP A 1 89 ? -0.704 33.875 14.977 1 97.5 89 ASP A C 1
ATOM 701 O O . ASP A 1 89 ? -0.081 34.531 15.82 1 97.5 89 ASP A O 1
ATOM 705 N N . LYS A 1 90 ? -2.061 33.75 14.883 1 96.81 90 LYS A N 1
ATOM 706 C CA . LYS A 1 90 ? -2.824 34.594 15.812 1 96.81 90 LYS A CA 1
ATOM 707 C C . LYS A 1 90 ? -4.188 33.969 16.109 1 96.81 90 LYS A C 1
ATOM 709 O O . LYS A 1 90 ? -4.82 33.406 15.227 1 96.81 90 LYS A O 1
ATOM 714 N N . VAL A 1 91 ? -4.602 34.094 17.328 1 96.06 91 VAL A N 1
ATOM 715 C CA . VAL A 1 91 ? -5.965 33.75 17.719 1 96.06 91 VAL A CA 1
ATOM 716 C C . VAL A 1 91 ? -6.809 35.031 17.797 1 96.06 91 VAL A C 1
ATOM 718 O O . VAL A 1 91 ? -6.488 35.938 18.562 1 96.06 91 VAL A O 1
ATOM 721 N N . LEU A 1 92 ? -7.832 35.062 16.984 1 92 92 LEU A N 1
ATOM 722 C CA . LEU A 1 92 ? -8.633 36.281 16.891 1 92 92 LEU A CA 1
ATOM 723 C C . LEU A 1 92 ? -9.617 36.375 18.062 1 92 92 LEU A C 1
ATOM 725 O O . LEU A 1 92 ? -10.219 35.375 18.438 1 92 92 LEU A O 1
ATOM 729 N N . SER A 1 93 ? -9.375 37.344 18.844 1 82.19 93 SER A N 1
ATOM 730 C CA . SER A 1 93 ? -10.297 37.562 19.953 1 82.19 93 SER A CA 1
ATOM 731 C C . SER A 1 93 ? -11.672 38 19.453 1 82.19 93 SER A C 1
ATOM 733 O O . SER A 1 93 ? -11.789 38.562 18.359 1 82.19 93 SER A O 1
ATOM 735 N N . ARG A 1 94 ? -12.75 37.438 20.031 1 69.31 94 ARG A N 1
ATOM 736 C CA . ARG A 1 94 ? -14.094 37.906 19.703 1 69.31 94 ARG A CA 1
ATOM 737 C C . ARG A 1 94 ? -14.164 39.406 19.75 1 69.31 94 ARG A C 1
ATOM 739 O O . ARG A 1 94 ? -13.586 40.062 20.641 1 69.31 94 ARG A O 1
ATOM 746 N N . PRO A 1 95 ? -14.531 40.031 18.531 1 60.28 95 PRO A N 1
ATOM 747 C CA . PRO A 1 95 ? -14.742 41.469 18.672 1 60.28 95 PRO A CA 1
ATOM 748 C C . PRO A 1 95 ? -15.57 41.812 19.906 1 60.28 95 PRO A C 1
ATOM 750 O O . PRO A 1 95 ? -16.438 41.062 20.312 1 60.28 95 PRO A O 1
ATOM 753 N N . PRO A 1 96 ? -14.938 42.594 20.766 1 54.41 96 PRO A N 1
ATOM 754 C CA . PRO A 1 96 ? -15.805 42.938 21.891 1 54.41 96 PRO A CA 1
ATOM 755 C C . PRO A 1 96 ? -17.25 43.156 21.484 1 54.41 96 PRO A C 1
ATOM 757 O O . PRO A 1 96 ? -17.531 43.625 20.375 1 54.41 96 PRO A O 1
ATOM 760 N N . ILE A 1 97 ? -18 42.094 21.688 1 54.5 97 ILE A N 1
ATOM 761 C CA . ILE A 1 97 ? -19.406 42.406 21.469 1 54.5 97 ILE A CA 1
ATOM 762 C C . ILE A 1 97 ? -19.688 43.875 21.844 1 54.5 97 ILE A C 1
ATOM 764 O O . ILE A 1 97 ? -19.391 44.281 22.953 1 54.5 97 ILE A O 1
ATOM 768 N N . SER A 1 98 ? -19.719 44.75 20.984 1 53.09 98 SER A N 1
ATOM 769 C CA . SER A 1 98 ? -20.188 46.062 21.359 1 53.09 98 SER A CA 1
ATOM 770 C C . SER A 1 98 ? -21.422 46 22.266 1 53.09 98 SER A C 1
ATOM 772 O O . SER A 1 98 ? -22.328 45.188 22.016 1 53.09 98 SER A O 1
ATOM 774 N N . GLU A 1 99 ? -21.359 46.188 23.547 1 51.38 99 GLU A N 1
ATOM 775 C CA . GLU A 1 99 ? -22.469 46.281 24.5 1 51.38 99 GLU A CA 1
ATOM 776 C C . GLU A 1 99 ? -23.672 46.969 23.875 1 51.38 99 GLU A C 1
ATOM 778 O O . GLU A 1 99 ? -24.734 47.062 24.5 1 51.38 99 GLU A O 1
ATOM 783 N N . ASP A 1 100 ? -23.547 47.688 22.812 1 51.16 100 ASP A N 1
ATOM 784 C CA . ASP A 1 100 ? -24.703 48.469 22.375 1 51.16 100 ASP A CA 1
ATOM 785 C C . ASP A 1 100 ? -25.797 47.562 21.828 1 51.16 100 ASP A C 1
ATOM 787 O O . ASP A 1 100 ? -26.875 48.062 21.469 1 51.16 100 ASP A O 1
ATOM 791 N N . GLU A 1 101 ? -25.562 46.406 21.344 1 50.44 101 GLU A N 1
ATOM 792 C CA . GLU A 1 101 ? -26.656 45.688 20.719 1 50.44 101 GLU A CA 1
ATOM 793 C C . GLU A 1 101 ? -27.516 44.969 21.766 1 50.44 101 GLU A C 1
ATOM 795 O O . GLU A 1 101 ? -28.375 44.156 21.422 1 50.44 101 GLU A O 1
ATOM 800 N N . LYS A 1 102 ? -27.156 44.969 23.016 1 47.91 102 LYS A N 1
ATOM 801 C CA . LYS A 1 102 ? -28.078 44.344 23.984 1 47.91 102 LYS A CA 1
ATOM 802 C C . LYS A 1 102 ? -29.297 45.25 24.219 1 47.91 102 LYS A C 1
ATOM 804 O O . LYS A 1 102 ? -29.734 45.406 25.344 1 47.91 102 LYS A O 1
ATOM 809 N N . LYS A 1 103 ? -29.5 46.375 23.516 1 47.47 103 LYS A N 1
ATOM 810 C CA . LYS A 1 103 ? -30.766 47 23.875 1 47.47 103 LYS A CA 1
ATOM 811 C C . LYS A 1 103 ? -31.953 46.094 23.5 1 47.47 103 LYS A C 1
ATOM 813 O O . LYS A 1 103 ? -32.062 45.625 22.375 1 47.47 103 LYS A O 1
ATOM 818 N N . PRO A 1 104 ? -32.656 45.531 24.438 1 50.47 104 PRO A N 1
ATOM 819 C CA . PRO A 1 104 ? -33.875 44.75 24.234 1 50.47 104 PRO A CA 1
ATOM 820 C C . PRO A 1 104 ? -34.875 45.469 23.312 1 50.47 104 PRO A C 1
ATOM 822 O O . PRO A 1 104 ? -34.875 46.688 23.234 1 50.47 104 PRO A O 1
ATOM 825 N N . ALA A 1 105 ? -35.062 44.969 22.062 1 47.28 105 ALA A N 1
ATOM 826 C CA . ALA A 1 105 ? -36.219 45.5 21.391 1 47.28 105 ALA A CA 1
ATOM 827 C C . ALA A 1 105 ? -37.375 45.719 22.375 1 47.28 105 ALA A C 1
ATOM 829 O O . ALA A 1 105 ? -37.844 44.781 23.016 1 47.28 105 ALA A O 1
ATOM 830 N N . SER A 1 106 ? -37.5 46.906 22.938 1 36.19 106 SER A N 1
ATOM 831 C CA . SER A 1 106 ? -38.719 47.25 23.641 1 36.19 106 SER A CA 1
ATOM 832 C C . SER A 1 106 ? -39.969 47.062 22.766 1 36.19 106 SER A C 1
ATOM 834 O O . SER A 1 106 ? -39.906 47.312 21.562 1 36.19 106 SER A O 1
ATOM 836 N N . MET B 1 1 ? -7.52 -18.203 -6.645 1 67.38 1 MET B N 1
ATOM 837 C CA . MET B 1 1 ? -6.273 -18.844 -6.223 1 67.38 1 MET B CA 1
ATOM 838 C C . MET B 1 1 ? -6.422 -20.359 -6.188 1 67.38 1 MET B C 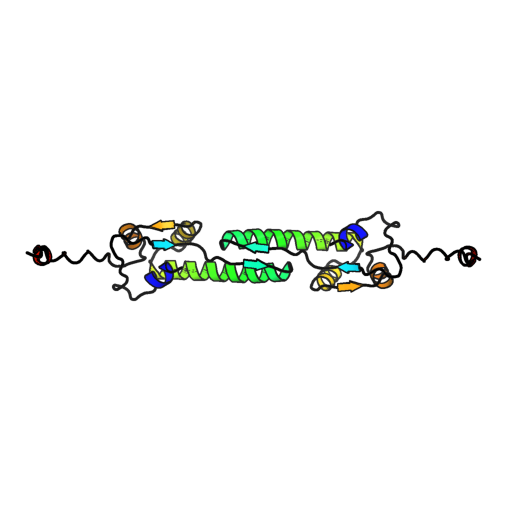1
ATOM 840 O O . MET B 1 1 ? -5.461 -21.078 -5.895 1 67.38 1 MET B O 1
ATOM 844 N N . ALA B 1 2 ? -7.32 -20.828 -6.707 1 84.56 2 ALA B N 1
ATOM 845 C CA . ALA B 1 2 ? -7.598 -22.266 -6.773 1 84.56 2 ALA B CA 1
ATOM 846 C C . ALA B 1 2 ? -6.465 -23.016 -7.473 1 84.56 2 ALA B C 1
ATOM 848 O O . ALA B 1 2 ? -6.168 -24.156 -7.133 1 84.56 2 ALA B O 1
ATOM 849 N N . SER B 1 3 ? -5.82 -22.391 -8.375 1 92.56 3 SER B N 1
ATOM 850 C CA . SER B 1 3 ? -4.73 -23.047 -9.094 1 92.56 3 SER B CA 1
ATOM 851 C C . SER B 1 3 ? -3.578 -23.391 -8.156 1 92.56 3 SER B C 1
ATOM 853 O O . SER B 1 3 ? -2.822 -24.328 -8.422 1 92.56 3 SER B O 1
ATOM 855 N N . PHE B 1 4 ? -3.479 -22.609 -7.125 1 92.56 4 PHE B N 1
ATOM 856 C CA . PHE B 1 4 ? -2.432 -22.906 -6.152 1 92.56 4 PHE B CA 1
ATOM 857 C C . PHE B 1 4 ? -2.703 -24.219 -5.449 1 92.56 4 PHE B C 1
ATOM 859 O O . PHE B 1 4 ? -1.807 -25.062 -5.316 1 92.56 4 PHE B O 1
ATOM 866 N N . LEU B 1 5 ? -3.887 -24.359 -5.016 1 87.31 5 LEU B N 1
ATOM 867 C CA . LEU B 1 5 ? -4.266 -25.609 -4.367 1 87.31 5 LEU B CA 1
ATOM 868 C C . LEU B 1 5 ? -4.066 -26.797 -5.309 1 87.31 5 LEU B C 1
ATOM 870 O O . LEU B 1 5 ? -3.617 -27.875 -4.883 1 87.31 5 LEU B O 1
ATOM 874 N N . LEU B 1 6 ? -4.371 -26.641 -6.559 1 92.69 6 LEU B N 1
ATOM 875 C CA . LEU B 1 6 ? -4.246 -27.688 -7.555 1 92.69 6 LEU B CA 1
ATOM 876 C C . LEU B 1 6 ? -2.791 -28.141 -7.695 1 92.69 6 LEU B C 1
ATOM 878 O O . LEU B 1 6 ? -2.494 -29.328 -7.645 1 92.69 6 LEU B O 1
ATOM 882 N N . CYS B 1 7 ? -1.879 -27.156 -7.742 1 93.56 7 CYS B N 1
ATOM 883 C CA . CYS B 1 7 ? -0.495 -27.516 -8.016 1 93.56 7 CYS B CA 1
ATOM 884 C C . CYS B 1 7 ? 0.203 -28 -6.75 1 93.56 7 CYS B C 1
ATOM 886 O O . CYS B 1 7 ? 1.263 -28.625 -6.82 1 93.56 7 CYS B O 1
ATOM 888 N N . ALA B 1 8 ? -0.379 -27.719 -5.637 1 94.12 8 ALA B N 1
ATOM 889 C CA . ALA B 1 8 ? 0.1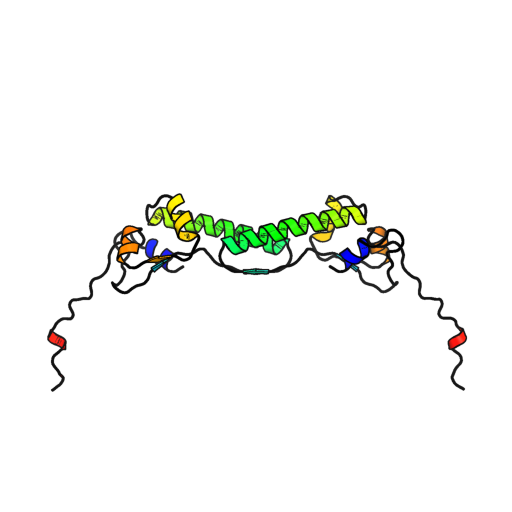97 -28.141 -4.363 1 94.12 8 ALA B CA 1
ATOM 890 C C . ALA B 1 8 ? -0.251 -29.562 -4.004 1 94.12 8 ALA B C 1
ATOM 892 O O . ALA B 1 8 ? 0.174 -30.109 -2.986 1 94.12 8 ALA B O 1
ATOM 893 N N . GLY B 1 9 ? -1.071 -30.125 -4.848 1 92.12 9 GLY B N 1
ATOM 894 C CA . GLY B 1 9 ? -1.491 -31.5 -4.633 1 92.12 9 GLY B CA 1
ATOM 895 C C . GLY B 1 9 ? -0.359 -32.5 -4.781 1 92.12 9 GLY B C 1
ATOM 896 O O . GLY B 1 9 ? 0.751 -32.125 -5.172 1 92.12 9 GLY B O 1
ATOM 897 N N . GLU B 1 10 ? -0.643 -33.75 -4.434 1 94.62 10 GLU B N 1
ATOM 898 C CA . GLU B 1 10 ? 0.351 -34.812 -4.539 1 94.62 10 GLU B CA 1
ATOM 899 C C . GLU B 1 10 ? 0.854 -34.938 -5.973 1 94.62 10 GLU B C 1
ATOM 901 O O . GLU B 1 10 ? 0.058 -35.031 -6.91 1 94.62 10 GLU B O 1
ATOM 906 N N . VAL B 1 11 ? 2.172 -35 -6.059 1 93.12 11 VAL B N 1
ATOM 907 C CA . VAL B 1 11 ? 2.797 -35.156 -7.371 1 93.12 11 VAL B CA 1
ATOM 908 C C . VAL B 1 11 ? 2.238 -36.406 -8.07 1 93.12 11 VAL B C 1
ATOM 910 O O . VAL B 1 11 ? 2.127 -37.469 -7.461 1 93.12 11 VAL B O 1
ATOM 913 N N . GLY B 1 12 ? 1.826 -36.312 -9.273 1 95.31 12 GLY B N 1
ATOM 914 C CA . GLY B 1 12 ? 1.279 -37.406 -10.047 1 95.31 12 GLY B CA 1
ATOM 915 C C . GLY B 1 12 ? -0.227 -37.531 -9.922 1 95.31 12 GLY B C 1
ATOM 916 O O . GLY B 1 12 ? -0.859 -38.281 -10.688 1 95.31 12 GLY B O 1
ATOM 917 N N . MET B 1 13 ? -0.768 -36.781 -8.992 1 95.31 13 MET B N 1
ATOM 918 C CA . MET B 1 13 ? -2.197 -36.938 -8.727 1 95.31 13 MET B CA 1
ATOM 919 C C . MET B 1 13 ? -2.928 -35.625 -8.992 1 95.31 13 MET B C 1
ATOM 921 O O . MET B 1 13 ? -4.094 -35.469 -8.625 1 95.31 13 MET B O 1
ATOM 925 N N . ARG B 1 14 ? -2.271 -34.594 -9.555 1 96 14 ARG B N 1
ATOM 926 C CA . ARG B 1 14 ? -2.887 -33.344 -9.922 1 96 14 ARG B CA 1
ATOM 927 C C . ARG B 1 14 ? -3.572 -33.438 -11.281 1 96 14 ARG B C 1
ATOM 929 O O . ARG B 1 14 ? -2.912 -33.375 -12.32 1 96 14 ARG B O 1
ATOM 936 N N . HIS B 1 15 ? -4.945 -33.594 -11.195 1 95.5 15 HIS B N 1
ATOM 937 C CA . HIS B 1 15 ? -5.688 -33.906 -12.414 1 95.5 15 HIS B CA 1
ATOM 938 C C . HIS B 1 15 ? -6.645 -32.781 -12.781 1 95.5 15 HIS B C 1
ATOM 940 O O . HIS B 1 15 ? -7.09 -32.031 -11.914 1 95.5 15 HIS B O 1
ATOM 946 N N . SER B 1 16 ? -6.859 -32.75 -14.086 1 95.19 16 SER B N 1
ATOM 947 C CA . SER B 1 16 ? -7.848 -31.797 -14.594 1 95.19 16 SER B CA 1
ATOM 948 C C . SER B 1 16 ? -8.734 -32.438 -15.656 1 95.19 16 SER B C 1
ATOM 950 O O . SER B 1 16 ? -8.289 -33.312 -16.391 1 95.19 16 SER B O 1
ATOM 952 N N . LEU B 1 17 ? -9.969 -32.062 -15.719 1 93.81 17 LEU B N 1
ATOM 953 C CA . LEU B 1 17 ? -10.844 -32.469 -16.812 1 93.81 17 LEU B CA 1
ATOM 954 C C . LEU B 1 17 ? -10.492 -31.703 -18.094 1 93.81 17 LEU B C 1
ATOM 956 O O . LEU B 1 17 ? -9.922 -30.625 -18.047 1 93.81 17 LEU B O 1
ATOM 960 N N . PRO B 1 18 ? -10.852 -32.281 -19.266 1 93.69 18 PRO B N 1
ATOM 961 C CA . PRO B 1 18 ? -10.43 -31.719 -20.562 1 93.69 18 PRO B CA 1
ATOM 962 C C . PRO B 1 18 ? -11.023 -30.344 -20.812 1 93.69 18 PRO B C 1
ATOM 964 O O . PRO B 1 18 ? -10.438 -29.547 -21.547 1 93.69 18 PRO B O 1
ATOM 967 N N . ASN B 1 19 ? -12.102 -29.891 -20.266 1 92.38 19 ASN B N 1
ATOM 968 C CA . ASN B 1 19 ? -12.742 -28.625 -20.594 1 92.38 19 ASN B CA 1
ATOM 969 C C . ASN B 1 19 ? -12.555 -27.594 -19.469 1 92.38 19 ASN B C 1
ATOM 971 O O . ASN B 1 19 ? -13.211 -26.562 -19.469 1 92.38 19 ASN B O 1
ATOM 975 N N . SER B 1 20 ? -11.688 -27.906 -18.578 1 93.38 20 SER B N 1
ATOM 976 C CA . SER B 1 20 ? -11.414 -26.984 -17.484 1 93.38 20 SER B CA 1
ATOM 977 C C . SER B 1 20 ? -10.586 -25.797 -17.953 1 93.38 20 SER B C 1
ATOM 979 O O . SER B 1 20 ? -9.93 -25.859 -18.984 1 93.38 20 SER B O 1
ATOM 981 N N . ARG B 1 21 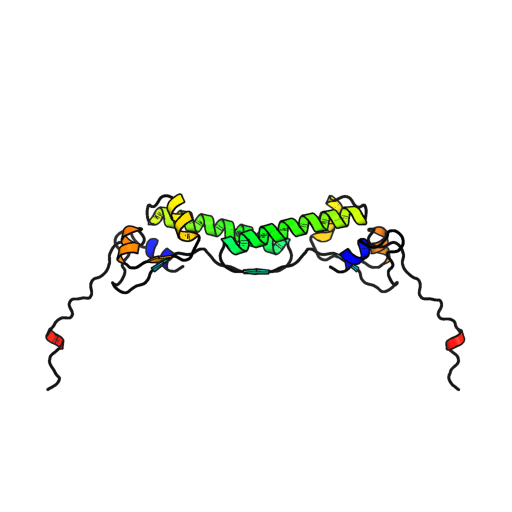? -10.758 -24.672 -17.219 1 95 21 ARG B N 1
ATOM 982 C CA . ARG B 1 21 ? -9.906 -23.5 -17.391 1 95 21 ARG B CA 1
ATOM 983 C C . ARG B 1 21 ? -9.164 -23.188 -16.094 1 95 21 ARG B C 1
ATOM 985 O O . ARG B 1 21 ? -9.781 -22.984 -15.039 1 95 21 ARG B O 1
ATOM 992 N N . ILE B 1 22 ? -7.867 -23.156 -16.188 1 95.88 22 ILE B N 1
ATOM 993 C CA . ILE B 1 22 ? -7.012 -22.938 -15.023 1 95.88 22 ILE B CA 1
ATOM 994 C C . ILE B 1 22 ? -6.371 -21.562 -15.109 1 95.88 22 ILE B C 1
ATOM 996 O O . ILE B 1 22 ? -5.828 -21.172 -16.156 1 95.88 22 ILE B 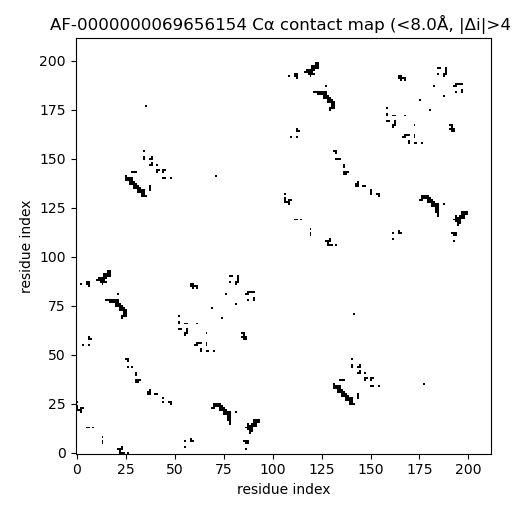O 1
ATOM 1000 N N . MET B 1 23 ? -6.543 -20.812 -13.969 1 95.69 23 MET B N 1
ATOM 1001 C CA . MET B 1 23 ? -6.035 -19.453 -13.977 1 95.69 23 MET B CA 1
ATOM 1002 C C . MET B 1 23 ? -4.965 -19.266 -12.906 1 95.69 23 MET B C 1
ATOM 1004 O O . MET B 1 23 ? -5.078 -19.812 -11.805 1 95.69 23 MET B O 1
ATOM 1008 N N . ILE B 1 24 ? -3.904 -18.516 -13.266 1 96.81 24 ILE B N 1
ATOM 1009 C CA . ILE B 1 24 ? -2.963 -18 -12.273 1 96.81 24 ILE B CA 1
ATOM 1010 C C . ILE B 1 24 ? -2.988 -16.484 -12.266 1 96.81 24 ILE B C 1
ATOM 1012 O O . ILE B 1 24 ? -3.217 -15.852 -13.297 1 96.81 24 ILE B O 1
ATOM 1016 N N . HIS B 1 25 ? -2.9 -15.938 -11.086 1 95.81 25 HIS B N 1
ATOM 1017 C CA . HIS B 1 25 ? -3 -14.492 -10.906 1 95.81 25 HIS B CA 1
ATOM 1018 C C . HIS B 1 25 ? -2.336 -14.062 -9.602 1 95.81 25 HIS B C 1
ATOM 1020 O O . HIS B 1 25 ? -2.025 -14.891 -8.75 1 95.81 25 HIS B O 1
ATOM 1026 N N . GLN B 1 26 ? -2.17 -12.789 -9.453 1 96.31 26 GLN B N 1
ATOM 1027 C CA . GLN B 1 26 ? -1.599 -12.242 -8.227 1 96.31 26 GLN B CA 1
ATOM 1028 C C . GLN B 1 26 ? -2.598 -12.305 -7.078 1 96.31 26 GLN B C 1
ATOM 1030 O O . GLN B 1 26 ? -3.809 -12.359 -7.301 1 96.31 26 GLN B O 1
ATOM 1035 N N . PRO B 1 27 ? -1.969 -12.391 -5.844 1 94.88 27 PRO B N 1
ATOM 1036 C CA . PRO B 1 27 ? -2.896 -12.133 -4.738 1 94.88 27 PRO B CA 1
ATOM 1037 C C . PRO B 1 27 ? -3.559 -10.766 -4.824 1 94.88 27 PRO B C 1
ATOM 1039 O O . PRO B 1 27 ? -2.975 -9.828 -5.379 1 94.88 27 PRO B O 1
ATOM 1042 N N . SER B 1 28 ? -4.805 -10.68 -4.391 1 93.06 28 SER B N 1
ATOM 1043 C CA . SER B 1 28 ? -5.547 -9.422 -4.371 1 93.06 28 SER B CA 1
ATOM 1044 C C . SER B 1 28 ? -5.902 -9.008 -2.947 1 93.06 28 SER B C 1
ATOM 1046 O O . SER B 1 28 ? -5.891 -9.836 -2.035 1 93.06 28 SER B O 1
ATOM 1048 N N . GLY B 1 29 ? -6.059 -7.738 -2.738 1 91.81 29 GLY B N 1
ATOM 1049 C CA . GLY B 1 29 ? -6.426 -7.25 -1.419 1 91.81 29 GLY B CA 1
ATOM 1050 C C . GLY B 1 29 ? -6.961 -5.832 -1.436 1 91.81 29 GLY B C 1
ATOM 1051 O O . GLY B 1 29 ? -7.336 -5.316 -2.49 1 91.81 29 GLY B O 1
ATOM 1052 N N . GLN B 1 30 ? -7.227 -5.465 -0.269 1 93.5 30 GLN B N 1
ATOM 1053 C CA . GLN B 1 30 ? -7.668 -4.094 -0.041 1 93.5 30 GLN B CA 1
ATOM 1054 C C . GLN B 1 30 ? -6.918 -3.461 1.127 1 93.5 30 GLN B C 1
ATOM 1056 O O . GLN B 1 30 ? -6.633 -4.129 2.123 1 93.5 30 GLN B O 1
ATOM 1061 N N . ALA B 1 31 ? -6.516 -2.291 0.95 1 93.88 31 ALA B N 1
ATOM 1062 C CA . ALA B 1 31 ? -5.934 -1.479 2.016 1 93.88 31 ALA B CA 1
ATOM 1063 C C . ALA B 1 31 ? -6.617 -0.117 2.104 1 93.88 31 ALA B C 1
ATOM 1065 O O . ALA B 1 31 ? -6.945 0.485 1.08 1 93.88 31 ALA B O 1
ATOM 1066 N N . SER B 1 32 ? -7.016 0.211 3.363 1 94.75 32 SER B N 1
ATOM 1067 C CA . SER B 1 32 ? -7.641 1.511 3.59 1 94.75 32 SER B CA 1
ATOM 1068 C C . SER B 1 32 ? -7.258 2.076 4.953 1 94.75 32 SER B C 1
ATOM 1070 O O . SER B 1 32 ? -6.855 1.332 5.848 1 94.75 32 SER B O 1
ATOM 1072 N N . GLY B 1 33 ? -7.312 3.434 5.078 1 94.56 33 GLY B N 1
ATOM 1073 C CA . GLY B 1 33 ? -7.004 4.086 6.344 1 94.56 33 GLY B CA 1
ATOM 1074 C C . GLY B 1 33 ? -5.914 5.133 6.223 1 94.56 33 GLY B C 1
ATOM 1075 O O . GLY B 1 33 ? -5.746 5.742 5.168 1 94.56 33 GLY B O 1
ATOM 1076 N N . GLN B 1 34 ? -5.168 5.32 7.352 1 95.38 34 GLN B N 1
ATOM 1077 C CA . GLN B 1 34 ? -4.047 6.258 7.359 1 95.38 34 GLN B CA 1
ATOM 1078 C C . GLN B 1 34 ? -2.883 5.723 6.531 1 95.38 34 GLN B C 1
ATOM 1080 O O . GLN B 1 34 ? -2.803 4.523 6.262 1 95.38 34 GLN B O 1
ATOM 1085 N N . ALA B 1 35 ? -2.057 6.625 6.137 1 96.19 35 ALA B N 1
ATOM 1086 C CA . ALA B 1 35 ? -0.899 6.25 5.328 1 96.19 35 ALA B CA 1
ATOM 1087 C C . ALA B 1 35 ? -0.151 5.074 5.949 1 96.19 35 ALA B C 1
ATOM 1089 O O . ALA B 1 35 ? 0.187 4.109 5.262 1 96.19 35 ALA B O 1
ATOM 1090 N N . THR B 1 36 ? 0.062 5.082 7.207 1 96.5 36 THR B N 1
ATOM 1091 C CA . THR B 1 36 ? 0.805 4.031 7.895 1 96.5 36 THR B CA 1
ATOM 1092 C C . THR B 1 36 ? 0.081 2.693 7.781 1 96.5 36 THR B C 1
ATOM 1094 O O . THR B 1 36 ? 0.717 1.65 7.609 1 96.5 36 THR B O 1
ATOM 1097 N N . ASP B 1 37 ? -1.253 2.727 7.895 1 96.06 37 ASP B N 1
ATOM 1098 C CA . ASP B 1 37 ? -2.041 1.506 7.75 1 96.06 37 ASP B CA 1
ATOM 1099 C C . ASP B 1 37 ? -1.883 0.915 6.352 1 96.06 37 ASP B C 1
ATOM 1101 O O . ASP B 1 37 ? -1.723 -0.298 6.199 1 96.06 37 ASP B O 1
ATOM 1105 N N . ILE B 1 38 ? -1.927 1.739 5.375 1 96.75 38 ILE B N 1
ATOM 1106 C CA . ILE B 1 38 ? -1.83 1.306 3.984 1 96.75 38 ILE B CA 1
ATOM 1107 C C . ILE B 1 38 ? -0.443 0.724 3.721 1 96.75 38 ILE B C 1
ATOM 1109 O O . ILE B 1 38 ? -0.311 -0.306 3.055 1 96.75 38 ILE B O 1
ATOM 1113 N N . LEU B 1 39 ? 0.622 1.368 4.254 1 97.12 39 LEU B N 1
ATOM 1114 C CA . LEU B 1 39 ? 1.994 0.912 4.062 1 97.12 39 LEU B CA 1
ATOM 1115 C C . LEU B 1 39 ? 2.203 -0.463 4.688 1 97.12 39 LEU B C 1
ATOM 1117 O O . LEU B 1 39 ? 2.863 -1.324 4.102 1 97.12 39 LEU B O 1
ATOM 1121 N N . ILE B 1 40 ? 1.652 -0.695 5.82 1 97.12 40 ILE B N 1
ATOM 1122 C CA . ILE B 1 40 ? 1.773 -1.976 6.512 1 97.12 40 ILE B CA 1
ATOM 1123 C C . ILE B 1 40 ? 1.098 -3.07 5.688 1 97.12 40 ILE B C 1
ATOM 1125 O O . ILE B 1 40 ? 1.664 -4.148 5.496 1 97.12 40 ILE B O 1
ATOM 1129 N N . GLN B 1 41 ? -0.087 -2.76 5.254 1 97 41 GLN B N 1
ATOM 1130 C CA . GLN B 1 41 ? -0.814 -3.734 4.449 1 97 41 GLN B CA 1
ATOM 1131 C C . GLN B 1 41 ? -0.081 -4.027 3.141 1 97 41 GLN B C 1
ATOM 1133 O O . GLN B 1 41 ? -0.041 -5.172 2.688 1 97 41 GLN B O 1
ATOM 1138 N N . ALA B 1 42 ? 0.45 -3.006 2.502 1 96.94 42 ALA B N 1
ATOM 1139 C CA . ALA B 1 42 ? 1.229 -3.18 1.279 1 96.94 42 ALA B CA 1
ATOM 1140 C C . ALA B 1 42 ? 2.418 -4.105 1.515 1 96.94 42 ALA B C 1
ATOM 1142 O O . ALA B 1 42 ? 2.742 -4.941 0.665 1 96.94 42 ALA B O 1
ATOM 1143 N N . ASP B 1 43 ? 3.076 -3.975 2.59 1 97 43 ASP B N 1
ATOM 1144 C CA . ASP B 1 43 ? 4.191 -4.844 2.943 1 97 43 ASP B CA 1
ATOM 1145 C C . ASP B 1 43 ? 3.74 -6.301 3.061 1 97 43 ASP B C 1
ATOM 1147 O O . ASP B 1 43 ? 4.441 -7.211 2.619 1 97 43 ASP B O 1
ATOM 1151 N N . GLU B 1 44 ? 2.59 -6.48 3.721 1 97.69 44 GLU B N 1
ATOM 1152 C CA . GLU B 1 44 ? 2.045 -7.824 3.877 1 97.69 44 GLU B CA 1
ATOM 1153 C C . GLU B 1 44 ? 1.717 -8.445 2.523 1 97.69 44 GLU B C 1
ATOM 1155 O O . GLU B 1 44 ? 2.033 -9.617 2.277 1 97.69 44 GLU B O 1
ATOM 1160 N N . ILE B 1 45 ? 1.128 -7.629 1.713 1 97.19 45 ILE B N 1
ATOM 1161 C CA . ILE B 1 45 ? 0.735 -8.125 0.4 1 97.19 45 ILE B CA 1
ATOM 1162 C C . ILE B 1 45 ? 1.979 -8.445 -0.424 1 97.19 45 ILE B C 1
ATOM 1164 O O . ILE B 1 45 ? 1.994 -9.414 -1.189 1 97.19 45 ILE B O 1
ATOM 1168 N N . SER B 1 46 ? 3.041 -7.637 -0.312 1 97.19 46 SER B N 1
ATOM 1169 C CA . SER B 1 46 ? 4.316 -7.902 -0.974 1 97.19 46 SER B CA 1
ATOM 1170 C C . SER B 1 46 ? 4.914 -9.227 -0.513 1 97.19 46 SER B C 1
ATOM 1172 O O . SER B 1 46 ? 5.395 -10.016 -1.331 1 97.19 46 SER B O 1
ATOM 1174 N N . TYR B 1 47 ? 4.883 -9.477 0.756 1 97.94 47 TYR B N 1
ATOM 1175 C CA . TYR B 1 47 ? 5.359 -10.727 1.335 1 97.94 47 TYR B CA 1
ATOM 1176 C C . TYR B 1 47 ? 4.574 -11.914 0.787 1 97.94 47 TYR B C 1
ATOM 1178 O O . TYR B 1 47 ? 5.16 -12.906 0.365 1 97.94 47 TYR B O 1
ATOM 1186 N N . LEU B 1 48 ? 3.271 -11.781 0.758 1 97.25 48 LEU B N 1
ATOM 1187 C CA . LEU B 1 48 ? 2.408 -12.852 0.269 1 97.25 48 LEU B CA 1
ATOM 1188 C C . LEU B 1 48 ? 2.686 -13.141 -1.201 1 97.25 48 LEU B C 1
ATOM 1190 O O . LEU B 1 48 ? 2.766 -14.305 -1.602 1 97.25 48 LEU B O 1
ATOM 1194 N N . LYS B 1 49 ? 2.836 -12.102 -1.995 1 97.19 49 LYS B N 1
ATOM 1195 C CA . LYS B 1 49 ? 3.143 -12.25 -3.416 1 97.19 49 LYS B CA 1
ATOM 1196 C C . LYS B 1 49 ? 4.422 -13.055 -3.623 1 97.19 49 LYS B C 1
ATOM 1198 O O . LYS B 1 49 ? 4.449 -13.992 -4.418 1 97.19 49 LYS B O 1
ATOM 1203 N N . LYS B 1 50 ? 5.492 -12.672 -2.914 1 97.88 50 LYS B N 1
ATOM 1204 C CA . LYS B 1 50 ? 6.773 -13.359 -3.02 1 97.88 50 LYS B CA 1
ATOM 1205 C C . LYS B 1 50 ? 6.648 -14.828 -2.611 1 97.88 50 LYS B C 1
ATOM 1207 O O . LYS B 1 50 ? 7.191 -15.711 -3.275 1 97.88 50 LYS B O 1
ATOM 1212 N N . ARG B 1 51 ? 5.945 -15.07 -1.563 1 97.38 51 ARG B N 1
ATOM 1213 C CA . ARG B 1 51 ? 5.773 -16.422 -1.052 1 97.38 51 ARG B CA 1
ATOM 1214 C C . ARG B 1 51 ? 4.992 -17.281 -2.037 1 97.38 51 ARG B C 1
ATOM 1216 O O . ARG B 1 51 ? 5.375 -18.422 -2.314 1 97.38 51 ARG B O 1
ATOM 1223 N N . ILE B 1 52 ? 3.953 -16.734 -2.527 1 96.88 52 ILE B N 1
ATOM 1224 C CA . ILE B 1 52 ? 3.098 -17.469 -3.451 1 96.88 52 ILE B CA 1
ATOM 1225 C C . ILE B 1 52 ? 3.871 -17.781 -4.73 1 96.88 52 ILE B C 1
ATOM 1227 O O . ILE B 1 52 ? 3.811 -18.906 -5.238 1 96.88 52 ILE B O 1
ATOM 1231 N N . ASN B 1 53 ? 4.609 -16.828 -5.242 1 97.75 53 ASN B N 1
ATOM 1232 C CA . ASN B 1 53 ? 5.438 -17.078 -6.418 1 97.75 53 ASN B CA 1
ATOM 1233 C C . ASN B 1 53 ? 6.449 -18.188 -6.172 1 97.75 53 ASN B C 1
ATOM 1235 O O . ASN B 1 53 ? 6.664 -19.047 -7.035 1 97.75 53 ASN B O 1
ATOM 1239 N N . ALA B 1 54 ? 7.055 -18.156 -5.012 1 98.25 54 ALA B N 1
ATOM 1240 C CA . ALA B 1 54 ? 8.031 -19.172 -4.656 1 98.25 54 ALA B CA 1
ATOM 1241 C C . ALA B 1 54 ? 7.387 -20.562 -4.625 1 98.25 54 ALA B C 1
ATOM 1243 O O . ALA B 1 54 ? 7.98 -21.547 -5.086 1 98.25 54 ALA B O 1
ATOM 1244 N N . LEU B 1 55 ? 6.207 -20.625 -4.102 1 97.38 55 LEU B N 1
ATOM 1245 C CA . LEU B 1 55 ? 5.492 -21.891 -4.023 1 97.38 55 LEU B CA 1
ATOM 1246 C C . LEU B 1 55 ? 5.109 -22.391 -5.414 1 97.38 55 LEU B C 1
ATOM 1248 O O . LEU B 1 55 ? 5.234 -23.578 -5.711 1 97.38 55 LEU B O 1
ATOM 1252 N N . TYR B 1 56 ? 4.656 -21.516 -6.211 1 97.81 56 TYR B N 1
ATOM 1253 C CA . TYR B 1 56 ? 4.379 -21.906 -7.59 1 97.81 56 TYR B CA 1
ATOM 1254 C C . TYR B 1 56 ? 5.629 -22.469 -8.266 1 97.81 56 TYR B C 1
ATOM 1256 O O . TYR B 1 56 ? 5.566 -23.469 -8.969 1 97.81 56 TYR B O 1
ATOM 1264 N N . SER B 1 57 ? 6.762 -21.703 -8.141 1 98.5 57 SER B N 1
ATOM 1265 C CA . SER B 1 57 ? 8.016 -22.156 -8.727 1 98.5 57 SER B CA 1
ATOM 1266 C C . SER B 1 57 ? 8.375 -23.562 -8.25 1 98.5 57 SER B C 1
ATOM 1268 O O . SER B 1 57 ? 8.727 -24.422 -9.047 1 98.5 57 SER B O 1
ATOM 1270 N N . LYS B 1 58 ? 8.25 -23.828 -7.008 1 98.06 58 LYS B N 1
ATOM 1271 C CA . LYS B 1 58 ? 8.547 -25.109 -6.406 1 98.06 58 LYS B CA 1
ATOM 1272 C C . LYS B 1 58 ? 7.676 -26.219 -6.996 1 98.06 58 LYS B C 1
ATOM 1274 O O . LYS B 1 58 ? 8.18 -27.266 -7.402 1 98.06 58 LYS B O 1
ATOM 1279 N N . HIS B 1 59 ? 6.441 -25.984 -7.098 1 97.19 59 HIS B N 1
ATOM 1280 C CA . HIS B 1 59 ? 5.496 -27.047 -7.43 1 97.19 59 HIS B CA 1
ATOM 1281 C C . HIS B 1 59 ? 5.438 -27.281 -8.938 1 97.19 59 HIS B C 1
ATOM 1283 O O . HIS B 1 59 ? 5.168 -28.391 -9.391 1 97.19 59 HIS B O 1
ATOM 1289 N N . THR B 1 60 ? 5.715 -26.312 -9.727 1 97.19 60 THR B N 1
ATOM 1290 C CA . THR B 1 60 ? 5.668 -26.422 -11.18 1 97.19 60 THR B CA 1
ATOM 1291 C C . THR B 1 60 ? 7.047 -26.766 -11.734 1 97.19 60 THR B C 1
ATOM 1293 O O . THR B 1 60 ? 7.172 -27.156 -12.898 1 97.19 60 THR B O 1
ATOM 1296 N N . LYS B 1 61 ? 8.047 -26.453 -10.914 1 97.56 61 LYS B N 1
ATOM 1297 C CA . LYS B 1 61 ? 9.453 -26.656 -11.281 1 97.56 61 LYS B CA 1
ATOM 1298 C C . LYS B 1 61 ? 9.898 -25.641 -12.32 1 97.56 61 LYS B C 1
ATOM 1300 O O . LYS B 1 61 ? 10.859 -25.875 -13.055 1 97.56 61 LYS B O 1
ATOM 1305 N N . GLN B 1 62 ? 9.141 -24.531 -12.461 1 98 62 GLN B N 1
ATOM 1306 C CA . GLN B 1 62 ? 9.555 -23.422 -13.312 1 98 62 GLN B CA 1
ATOM 1307 C C . GLN B 1 62 ? 10.508 -22.484 -12.57 1 98 62 GLN B C 1
ATOM 1309 O O . GLN B 1 62 ? 10.375 -22.297 -11.359 1 98 62 GLN B O 1
ATOM 1314 N N . PRO B 1 63 ? 11.438 -21.891 -13.375 1 98.62 63 PRO B N 1
ATOM 1315 C CA . PRO B 1 63 ? 12.234 -20.844 -12.742 1 98.62 63 PRO B CA 1
ATOM 1316 C C . PRO B 1 63 ? 11.375 -19.703 -12.188 1 98.62 63 PRO B C 1
ATOM 1318 O O . PRO B 1 63 ? 10.336 -19.375 -12.766 1 98.62 63 PRO B O 1
ATOM 1321 N N . ILE B 1 64 ? 11.867 -19.094 -11.086 1 98.5 64 ILE B N 1
ATOM 1322 C CA . ILE B 1 64 ? 11.133 -18.062 -10.383 1 98.5 64 ILE B CA 1
ATOM 1323 C C . ILE B 1 64 ? 10.812 -16.906 -11.336 1 98.5 64 ILE B C 1
ATOM 1325 O O . ILE B 1 64 ? 9.742 -16.312 -11.25 1 98.5 64 ILE B O 1
ATOM 1329 N N . GLU B 1 65 ? 11.688 -16.656 -12.273 1 98.56 65 GLU B N 1
ATOM 1330 C CA . GLU B 1 65 ? 11.492 -15.57 -13.219 1 98.56 65 GLU B CA 1
ATOM 1331 C C . GLU B 1 65 ? 10.305 -15.836 -14.141 1 98.56 65 GLU B C 1
ATOM 1333 O O . GLU B 1 65 ? 9.57 -14.922 -14.508 1 98.56 65 GLU B O 1
ATOM 1338 N N . VAL B 1 66 ? 10.148 -17.031 -14.5 1 98.44 66 VAL B N 1
ATOM 1339 C CA . VAL B 1 66 ? 9.039 -17.438 -15.359 1 98.44 66 VAL B CA 1
ATOM 1340 C C . VAL B 1 66 ? 7.715 -17.281 -14.609 1 98.44 66 VAL B C 1
ATOM 1342 O O . VAL B 1 66 ? 6.742 -16.766 -15.164 1 98.44 66 VAL B O 1
ATOM 1345 N N . ILE B 1 67 ? 7.699 -17.688 -13.391 1 98.12 67 ILE B N 1
ATOM 1346 C CA . ILE B 1 67 ? 6.508 -17.547 -12.562 1 98.12 67 ILE B CA 1
ATOM 1347 C C . ILE B 1 67 ? 6.148 -16.062 -12.422 1 98.12 67 ILE B C 1
ATOM 1349 O O . ILE B 1 67 ? 5 -15.68 -12.633 1 98.12 67 ILE B O 1
ATOM 1353 N N . GLU B 1 68 ? 7.164 -15.258 -12.07 1 97.69 68 GLU B N 1
ATOM 1354 C CA . GLU B 1 68 ? 6.945 -13.828 -11.859 1 97.69 68 GLU B CA 1
ATOM 1355 C C . GLU B 1 68 ? 6.387 -13.164 -13.117 1 97.69 68 GLU B C 1
ATOM 1357 O O . GLU B 1 68 ? 5.48 -12.328 -13.031 1 97.69 68 GLU B O 1
ATOM 1362 N N . GLN B 1 69 ? 6.816 -13.547 -14.211 1 97.81 69 GLN B N 1
ATOM 1363 C CA . GLN B 1 69 ? 6.363 -12.977 -15.477 1 97.81 69 GLN B CA 1
ATOM 1364 C C . GLN B 1 69 ? 4.926 -13.398 -15.781 1 97.81 69 GLN B C 1
ATOM 1366 O O . GLN B 1 69 ? 4.117 -12.578 -16.234 1 97.81 69 GLN B O 1
ATOM 1371 N N . ASN B 1 70 ? 4.598 -14.609 -15.539 1 97.38 70 ASN B N 1
ATOM 1372 C CA . ASN B 1 70 ? 3.299 -15.148 -15.93 1 97.38 70 ASN B CA 1
ATOM 1373 C C . ASN B 1 70 ? 2.217 -14.781 -14.922 1 97.38 70 ASN B C 1
ATOM 1375 O O . ASN B 1 70 ? 1.024 -14.859 -15.227 1 97.38 70 ASN B O 1
ATOM 1379 N N . MET B 1 71 ? 2.639 -14.328 -13.727 1 96.5 71 MET B N 1
ATOM 1380 C CA . MET B 1 71 ? 1.69 -13.992 -12.672 1 96.5 71 MET B CA 1
ATOM 1381 C C . MET B 1 71 ? 1.323 -12.508 -12.719 1 96.5 71 MET B C 1
ATOM 1383 O O . MET B 1 71 ? 0.373 -12.078 -12.07 1 96.5 71 MET B O 1
ATOM 1387 N N . GLU B 1 72 ? 2.119 -11.727 -13.438 1 95.62 72 GLU B N 1
ATOM 1388 C CA . GLU B 1 72 ? 1.97 -10.281 -13.422 1 95.62 72 GLU B CA 1
ATOM 1389 C C . GLU B 1 72 ? 0.588 -9.859 -13.922 1 95.62 72 GLU B C 1
ATOM 1391 O O . GLU B 1 72 ? 0.07 -8.812 -13.523 1 95.62 72 GLU B O 1
ATOM 1396 N N . ARG B 1 73 ? 0.014 -10.617 -14.766 1 94.06 73 ARG B N 1
ATOM 1397 C CA . ARG B 1 73 ? -1.358 -10.469 -15.242 1 94.06 73 ARG B CA 1
ATOM 1398 C C . ARG B 1 73 ? -2.117 -11.789 -15.156 1 94.06 73 ARG B C 1
ATOM 1400 O O . ARG B 1 73 ? -1.506 -12.859 -15.07 1 94.06 73 ARG B O 1
ATOM 1407 N N . ASP B 1 74 ? -3.443 -11.641 -15.117 1 94.69 74 ASP B N 1
ATOM 1408 C CA . ASP B 1 74 ? -4.25 -12.852 -15.141 1 94.69 74 ASP B CA 1
ATOM 1409 C C . ASP B 1 74 ? -3.949 -13.688 -16.391 1 94.69 74 ASP B C 1
ATOM 1411 O O . ASP B 1 74 ? -3.988 -13.18 -17.5 1 94.69 74 ASP B O 1
ATOM 1415 N N . ARG B 1 75 ? -3.586 -14.906 -16.109 1 96.81 75 ARG B N 1
ATOM 1416 C CA . ARG B 1 75 ? -3.291 -15.82 -17.203 1 96.81 75 ARG B CA 1
ATOM 1417 C C . ARG B 1 75 ? -4.184 -17.062 -17.141 1 96.81 75 ARG B C 1
ATOM 1419 O O . ARG B 1 75 ? -4.199 -17.766 -16.141 1 96.81 75 ARG B O 1
ATOM 1426 N N . TYR B 1 76 ? -4.875 -17.297 -18.25 1 97.31 76 TYR B N 1
ATOM 1427 C CA . TYR B 1 76 ? -5.727 -18.469 -18.359 1 97.31 76 TYR B CA 1
ATOM 1428 C C . TYR B 1 76 ? -5.066 -19.547 -19.219 1 97.31 76 TYR B C 1
ATOM 1430 O O . TYR B 1 76 ? -4.449 -19.234 -20.25 1 97.31 76 TYR B O 1
ATOM 1438 N N . MET B 1 77 ? -5.199 -20.734 -18.828 1 96.81 77 MET B N 1
ATOM 1439 C CA . MET B 1 77 ? -4.641 -21.875 -19.531 1 96.81 77 MET B CA 1
ATOM 1440 C C . MET B 1 77 ? -5.691 -22.969 -19.719 1 96.81 77 MET B C 1
ATOM 1442 O O . MET B 1 77 ? -6.523 -23.188 -18.844 1 96.81 77 MET B O 1
ATOM 1446 N N . ASN B 1 78 ? -5.617 -23.656 -20.875 1 96.44 78 ASN B N 1
ATOM 1447 C CA . ASN B 1 78 ? -6.324 -24.922 -20.969 1 96.44 78 ASN B CA 1
ATOM 1448 C C . ASN B 1 78 ? -5.555 -26.047 -20.281 1 96.44 78 ASN B C 1
ATOM 1450 O O . ASN B 1 78 ? -4.43 -25.844 -19.828 1 96.44 78 ASN B O 1
ATOM 1454 N N . PRO B 1 79 ? -6.18 -27.188 -20.109 1 96 79 PRO B N 1
ATOM 1455 C CA . PRO B 1 79 ? -5.539 -28.266 -19.344 1 96 79 PRO B CA 1
ATOM 1456 C C . PRO B 1 79 ? -4.188 -28.672 -19.938 1 96 79 PRO B C 1
ATOM 1458 O O . PRO B 1 79 ? -3.252 -28.953 -19.188 1 96 79 PRO B O 1
ATOM 1461 N N . GLU B 1 80 ? -4.051 -28.656 -21.25 1 97 80 GLU B N 1
ATOM 1462 C CA . GLU B 1 80 ? -2.779 -29 -21.875 1 97 80 GLU B CA 1
ATOM 1463 C C . GLU B 1 80 ? -1.698 -27.984 -21.547 1 97 80 GLU B C 1
ATOM 1465 O O . GLU B 1 80 ? -0.566 -28.344 -21.219 1 97 80 GLU B O 1
ATOM 1470 N N . GLN B 1 81 ? -2.029 -26.766 -21.656 1 97.81 81 GLN B N 1
ATOM 1471 C CA . GLN B 1 81 ? -1.114 -25.688 -21.312 1 97.81 81 GLN B CA 1
ATOM 1472 C C . GLN B 1 81 ? -0.71 -25.75 -19.844 1 97.81 81 GLN B C 1
ATOM 1474 O O . GLN B 1 81 ? 0.452 -25.531 -19.5 1 97.81 81 GLN B O 1
ATOM 1479 N N . ALA B 1 82 ? -1.65 -26.031 -18.984 1 97.81 82 ALA B N 1
ATOM 1480 C CA . ALA B 1 82 ? -1.403 -26.125 -17.547 1 97.81 82 ALA B CA 1
ATOM 1481 C C . ALA B 1 82 ? -0.45 -27.281 -17.234 1 97.81 82 ALA B C 1
ATOM 1483 O O . ALA B 1 82 ? 0.397 -27.156 -16.344 1 97.81 82 ALA B O 1
ATOM 1484 N N . MET B 1 83 ? -0.675 -28.359 -17.953 1 97.25 83 MET B N 1
ATOM 1485 C CA . MET B 1 83 ? 0.217 -29.5 -17.781 1 97.25 83 MET B CA 1
ATOM 1486 C C . MET B 1 83 ? 1.639 -29.156 -18.203 1 97.25 83 MET B C 1
ATOM 1488 O O . MET B 1 83 ? 2.598 -29.469 -17.5 1 97.25 83 MET B O 1
ATOM 1492 N N . GLU B 1 84 ? 1.768 -28.516 -19.312 1 97.56 84 GLU B N 1
ATOM 1493 C CA . GLU B 1 84 ? 3.074 -28.078 -19.812 1 97.56 84 GLU B CA 1
ATOM 1494 C C . GLU B 1 84 ? 3.742 -27.125 -18.828 1 97.56 84 GLU B C 1
ATOM 1496 O O . GLU B 1 84 ? 4.953 -27.188 -18.609 1 97.56 84 GLU B O 1
ATOM 1501 N N . PHE B 1 85 ? 2.922 -26.297 -18.188 1 97.94 85 PHE B N 1
ATOM 1502 C CA . PHE B 1 85 ? 3.422 -25.312 -17.25 1 97.94 85 PHE B CA 1
ATOM 1503 C C . PHE B 1 85 ? 3.777 -25.953 -15.914 1 97.94 85 PHE B C 1
ATOM 1505 O O . PHE B 1 85 ? 4.496 -25.359 -15.109 1 97.94 85 PHE B O 1
ATOM 1512 N N . GLY B 1 86 ? 3.234 -27.125 -15.656 1 97.44 86 GLY B N 1
ATOM 1513 C CA . GLY B 1 86 ? 3.576 -27.859 -14.453 1 97.44 86 GLY B CA 1
ATOM 1514 C C . GLY B 1 86 ? 2.539 -27.734 -13.352 1 97.44 86 GLY B C 1
ATOM 1515 O O . GLY B 1 86 ? 2.789 -28.109 -12.211 1 97.44 86 GLY B O 1
ATOM 1516 N N . LEU B 1 87 ? 1.357 -27.266 -13.695 1 97.69 87 LEU B N 1
ATOM 1517 C CA . LEU B 1 87 ? 0.308 -27.062 -12.695 1 97.69 87 LEU B CA 1
ATOM 1518 C C . LEU B 1 87 ? -0.431 -28.375 -12.422 1 97.69 87 LEU B C 1
ATOM 1520 O O . LEU B 1 87 ? -0.978 -28.562 -11.328 1 97.69 87 LEU B O 1
ATOM 1524 N N . ILE B 1 88 ? -0.433 -29.203 -13.43 1 97.06 88 ILE B N 1
ATOM 1525 C CA . ILE B 1 88 ? -1.111 -30.484 -13.273 1 97.06 88 ILE B CA 1
ATOM 1526 C C . ILE B 1 88 ? -0.267 -31.594 -13.898 1 97.06 88 ILE B C 1
ATOM 1528 O O . ILE B 1 88 ? 0.708 -31.312 -14.602 1 97.06 88 ILE B O 1
ATOM 1532 N N . ASP B 1 89 ? -0.781 -32.812 -13.562 1 97.56 89 ASP B N 1
ATOM 1533 C CA . ASP B 1 89 ? -0.003 -33.969 -13.992 1 97.56 89 ASP B CA 1
ATOM 1534 C C . ASP B 1 89 ? -0.703 -34.719 -15.133 1 97.56 89 ASP B C 1
ATOM 1536 O O . ASP B 1 89 ? -0.051 -35.375 -15.945 1 97.56 89 ASP B O 1
ATOM 1540 N N . LYS B 1 90 ? -2.053 -34.562 -15.102 1 96.81 90 LYS B N 1
ATOM 1541 C CA . LYS B 1 90 ? -2.785 -35.406 -16.062 1 96.81 90 LYS B CA 1
ATOM 1542 C C . LYS B 1 90 ? -4.117 -34.75 -16.438 1 96.81 90 LYS B C 1
ATOM 1544 O O . LYS B 1 90 ? -4.785 -34.156 -15.586 1 96.81 90 LYS B O 1
ATOM 1549 N N . VAL B 1 91 ? -4.465 -34.844 -17.672 1 96.06 91 VAL B N 1
ATOM 1550 C CA . VAL B 1 91 ? -5.801 -34.469 -18.141 1 96.06 91 VAL B CA 1
ATOM 1551 C C . VAL B 1 91 ? -6.664 -35.719 -18.266 1 96.06 91 VAL B C 1
ATOM 1553 O O . VAL B 1 91 ? -6.328 -36.656 -19 1 96.06 91 VAL B O 1
ATOM 1556 N N . LEU B 1 92 ? -7.738 -35.75 -17.484 1 92.06 92 LEU B N 1
ATOM 1557 C CA . LEU B 1 92 ? -8.57 -36.969 -17.438 1 92.06 92 LEU B CA 1
ATOM 1558 C C . LEU B 1 92 ? -9.492 -37.031 -18.656 1 92.06 92 LEU B C 1
ATOM 1560 O O . LEU B 1 92 ? -10.062 -36.031 -19.062 1 92.06 92 LEU B O 1
ATOM 1564 N N . SER B 1 93 ? -9.227 -38 -19.438 1 82.19 93 SER B N 1
ATOM 1565 C CA . SER B 1 93 ? -10.078 -38.219 -20.594 1 82.19 93 SER B CA 1
ATOM 1566 C C . SER B 1 93 ? -11.484 -38.656 -20.188 1 82.19 93 SER B C 1
ATOM 1568 O O . SER B 1 93 ? -11.672 -39.188 -19.094 1 82.19 93 SER B O 1
ATOM 1570 N N . ARG B 1 94 ? -12.516 -38.062 -20.828 1 69.25 94 ARG B N 1
ATOM 1571 C CA . ARG B 1 94 ? -13.883 -38.5 -20.594 1 69.25 94 ARG B CA 1
ATOM 1572 C C . ARG B 1 94 ? -13.961 -40.031 -20.641 1 69.25 94 ARG B C 1
ATOM 1574 O O . ARG B 1 94 ? -13.344 -40.656 -21.5 1 69.25 94 ARG B O 1
ATOM 1581 N N . PRO B 1 95 ? -14.414 -40.625 -19.469 1 60.34 95 PRO B N 1
ATOM 1582 C CA . PRO B 1 95 ? -14.625 -42.062 -19.641 1 60.34 95 PRO B CA 1
ATOM 1583 C C . PRO B 1 95 ? -15.359 -42.406 -20.922 1 60.34 95 PRO B C 1
ATOM 1585 O O . PRO B 1 95 ? -16.203 -41.625 -21.391 1 60.34 95 PRO B O 1
ATOM 1588 N N . PRO B 1 96 ? -14.68 -43.188 -21.75 1 54.53 96 PRO B N 1
ATOM 1589 C CA . PRO B 1 96 ? -15.461 -43.531 -22.938 1 54.53 96 PRO B CA 1
ATOM 1590 C C . PRO B 1 96 ? -16.938 -43.75 -22.625 1 54.53 96 PRO B C 1
ATOM 1592 O O . PRO B 1 96 ? -17.297 -44.219 -21.547 1 54.53 96 PRO B O 1
ATOM 1595 N N . ILE B 1 97 ? -17.656 -42.688 -22.891 1 54.28 97 ILE B N 1
ATOM 1596 C CA . ILE B 1 97 ? -19.078 -43 -22.766 1 54.28 97 ILE B CA 1
ATOM 1597 C C . ILE B 1 97 ? -19.344 -44.438 -23.172 1 54.28 97 ILE B C 1
ATOM 1599 O O . ILE B 1 97 ? -18.969 -44.844 -24.281 1 54.28 97 ILE B O 1
ATOM 1603 N N . SER B 1 98 ? -19.453 -45.312 -22.359 1 53.03 98 SER B N 1
ATOM 1604 C CA . SER B 1 98 ? -19.922 -46.625 -22.781 1 53.03 98 SER B CA 1
ATOM 1605 C C . SER B 1 98 ? -21.062 -46.531 -23.781 1 53.03 98 SER B C 1
ATOM 1607 O O . SER B 1 98 ? -22 -45.75 -23.578 1 53.03 98 SER B O 1
ATOM 1609 N N . G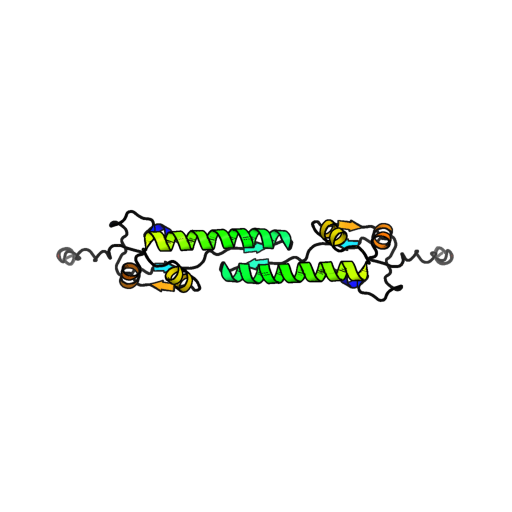LU B 1 99 ? -20.922 -46.688 -25.062 1 51.28 99 GLU B N 1
ATOM 1610 C CA . GLU B 1 99 ? -21.938 -46.75 -26.094 1 51.28 99 GLU B CA 1
ATOM 1611 C C . GLU B 1 99 ? -23.188 -47.5 -25.594 1 51.28 99 GLU B C 1
ATOM 1613 O O . GLU B 1 99 ? -24.172 -47.594 -26.312 1 51.28 99 GLU B O 1
ATOM 1618 N N . ASP B 1 100 ? -23.125 -48.25 -24.562 1 52.31 100 ASP B N 1
ATOM 1619 C CA . ASP B 1 100 ? -24.297 -49.062 -24.25 1 52.31 100 ASP B CA 1
ATOM 1620 C C . ASP B 1 100 ? -25.469 -48.219 -23.781 1 52.31 100 ASP B C 1
ATOM 1622 O O . ASP B 1 100 ? -26.562 -48.719 -23.516 1 52.31 100 ASP B O 1
ATOM 1626 N N . GLU B 1 101 ? -25.344 -47.062 -23.266 1 50.41 101 GLU B N 1
ATOM 1627 C CA . GLU B 1 101 ? -26.484 -46.375 -22.719 1 50.41 101 GLU B CA 1
ATOM 1628 C C . GLU B 1 101 ? -27.266 -45.656 -23.812 1 50.41 101 GLU B C 1
ATOM 1630 O O . GLU B 1 101 ? -28.156 -44.844 -23.531 1 50.41 101 GLU B O 1
ATOM 1635 N N . LYS B 1 102 ? -26.844 -45.75 -25.062 1 48.72 102 LYS B N 1
ATOM 1636 C CA . LYS B 1 102 ? -27.703 -45.156 -26.078 1 48.72 102 LYS B CA 1
ATOM 1637 C C . LYS B 1 102 ? -28.922 -46.031 -26.359 1 48.72 102 LYS B C 1
ATOM 1639 O O . LYS B 1 102 ? -29.234 -46.312 -27.516 1 48.72 102 LYS B O 1
ATOM 1644 N N . LYS B 1 103 ? -29.172 -47.125 -25.609 1 50.28 103 LYS B N 1
ATOM 1645 C CA . LYS B 1 103 ? -30.375 -47.781 -26.078 1 50.28 103 LYS B CA 1
ATOM 1646 C C . LYS B 1 103 ? -31.609 -46.906 -25.844 1 50.28 103 LYS B C 1
ATOM 1648 O O . LYS B 1 103 ? -31.812 -46.406 -24.75 1 50.28 103 LYS B O 1
ATOM 1653 N N . PRO B 1 104 ? -32.25 -46.438 -26.891 1 44.66 104 PRO B N 1
ATOM 1654 C CA . PRO B 1 104 ? -33.531 -45.719 -26.797 1 44.66 104 PRO B CA 1
ATOM 1655 C C . PRO B 1 104 ? -34.562 -46.406 -25.953 1 44.66 104 PRO B C 1
ATOM 1657 O O . PRO B 1 104 ? -34.562 -47.656 -25.844 1 44.66 104 PRO B O 1
ATOM 1660 N N . ALA B 1 105 ? -35.031 -45.812 -24.859 1 48.72 105 ALA B N 1
ATOM 1661 C CA . ALA B 1 105 ? -36.281 -46.281 -24.219 1 48.72 105 ALA B CA 1
ATOM 1662 C C . ALA B 1 105 ? -37.344 -46.625 -25.25 1 48.72 105 ALA B C 1
ATOM 1664 O O . ALA B 1 105 ? -37.781 -45.75 -26 1 48.72 105 ALA B O 1
ATOM 1665 N N . SER B 1 106 ? -37.219 -47.844 -25.812 1 29.64 106 SER B N 1
ATOM 1666 C CA . SER B 1 106 ? -38.406 -48.281 -26.531 1 29.64 106 SER B CA 1
ATOM 1667 C C . SER B 1 106 ? -39.625 -48.281 -25.625 1 29.64 106 SER B C 1
ATOM 1669 O O . SER B 1 106 ? -39.531 -48.656 -24.453 1 29.64 106 SER B O 1
#

pLDDT: mean 90.09, std 15.13, range [29.64, 98.62]

InterPro domains:
  IPR001907 ATP-dependent Clp protease proteolytic subunit [PR00127] (13-32)
  IPR001907 ATP-dependent Clp protease proteolytic subunit [PR00127] (70-89)
  IPR001907 ATP-dependent Clp protease proteolytic subunit [cd07017] (1-91)
  IPR023562 Clp protease proteolytic subunit /Translocation-enhancing protein TepA [PF00574] (1-93)
  IPR023562 Clp protease proteolytic subunit /Translocation-enhancing protein TepA [PTHR10381] (1-100)
  IPR029045 ClpP/crotonase-like domain superfamily [SSF52096] (1-94)
  IPR033135 ClpP, histidine active site [PS00382] (14-27)

Organism: Araneus ventricosus (NCBI:txid182803)

Foldseek 3Di:
DVLLVLLPDDVQPSEAAQADKDKAEADDDDFDDDPVRRVVVVVVSVVVRLVSLVSLCVSQVPDSVVSVVCHHHIDMDGPVRCCVSRSGPYHDYPDPPPVVVPPPPD/DVLLVLLPDDPQPREDAQADKDKAEADDDDFDDDPVRRVVVVVVSVVVRLVSLVSLCVSQVPDSVVSVVRHHHIDMDGPVRCCVSRSGPYHDDDDPPPVVVPPPPD

Secondary structure (DSSP, 8-state):
-HHHHHHTSPTT--EE-TT--EEE---EEEEEEEHHHHHHHHHHHHHHHHHHHHHHHHHHT--HHHHHHHHSS-EEE-HHHHHHHTS-SEE-------GGG-----/-HHHHHHTSPTT--EE-TT--EEE---EEEEEEEHHHHHHHHHHHHHHHHHHHHHHHHHHT--HHHHHHHHSS-EEE-HHHHHHHTS-SEE-------GGG-----

Nearest PDB structures (foldseek):
  8wuz-assembly1_A  TM=9.679E-01  e=2.366E-13  Homo sapiens
  1tg6-assembly1_F  TM=9.647E-01  e=3.289E-13  Homo sapiens
  5c90-assembly1_E  TM=9.762E-01  e=1.317E-11  Staphylococcus aureus
  8cj4-assembly1_B  TM=9.860E-01  e=2.383E-11  Staphylococcus epidermidis
  9irp-assembly1_B  TM=9.304E-01  e=1.154E-11  Staphylococcus aureus

Sequence (212 aa):
MASFLLCAGEVGMRHSLPNSRIMIHQPSGQASGQATDILIQADEISYLKKRINALYSKHTKQPIEVIEQNMERDRYMNPEQAMEFGLIDKVLSRPPISEDEKKPASMASFLLCAGEVGMRHSLPNSRIMIHQPSGQASGQATDILIQADEISYLKKRINALYSKHTKQPIEVIEQNMERDRYMNPEQAMEFGLIDKVLSRPPISEDEKKPAS